Protein AF-A0A8H6TZ00-F1 (afdb_monomer)

Radius of gyration: 37.14 Å; Cα contacts (8 Å, |Δi|>4): 107; chains: 1; bounding box: 117×101×54 Å

Structure (mmCIF, N/CA/C/O backbone):
data_AF-A0A8H6TZ00-F1
#
_entry.id   AF-A0A8H6TZ00-F1
#
loop_
_atom_site.group_PDB
_atom_site.id
_atom_site.type_symbol
_atom_site.label_atom_id
_atom_site.label_alt_id
_atom_site.label_comp_id
_atom_site.label_asym_id
_atom_site.label_entity_id
_atom_site.label_seq_id
_atom_site.pdbx_PDB_ins_code
_atom_site.Cartn_x
_atom_site.Cartn_y
_atom_site.Cartn_z
_atom_site.occupancy
_atom_site.B_iso_or_equiv
_atom_site.auth_seq_id
_atom_site.auth_comp_id
_atom_site.auth_asym_id
_atom_site.auth_atom_id
_atom_site.pdbx_PDB_model_num
ATOM 1 N N . MET A 1 1 ? 77.523 -52.323 -29.665 1.00 40.44 1 MET A N 1
ATOM 2 C CA . MET A 1 1 ? 77.689 -53.789 -29.616 1.00 40.44 1 MET A CA 1
ATOM 3 C C . MET A 1 1 ? 76.427 -54.371 -29.006 1.00 40.44 1 MET A C 1
ATOM 5 O O . MET A 1 1 ? 76.022 -53.905 -27.951 1.00 40.44 1 MET A O 1
ATOM 9 N N . GLU A 1 2 ? 75.788 -55.271 -29.755 1.00 55.22 2 GLU A N 1
ATOM 10 C CA . GLU A 1 2 ? 74.592 -56.076 -29.429 1.00 55.22 2 GLU A CA 1
ATOM 11 C C . GLU A 1 2 ? 74.759 -56.923 -28.139 1.00 55.22 2 GLU A C 1
ATOM 13 O O . GLU A 1 2 ? 75.909 -57.162 -27.761 1.00 55.22 2 GLU A O 1
ATOM 18 N N . PRO A 1 3 ? 73.675 -57.336 -27.428 1.00 59.44 3 PRO A N 1
ATOM 19 C CA . PRO A 1 3 ? 72.693 -58.351 -27.879 1.00 59.44 3 PRO A CA 1
ATOM 20 C C . PRO A 1 3 ? 71.215 -57.919 -27.710 1.00 59.44 3 PRO A C 1
ATOM 22 O O . PRO A 1 3 ? 70.894 -57.141 -26.822 1.00 59.44 3 PRO A O 1
ATOM 25 N N . ASN A 1 4 ? 70.251 -58.246 -28.578 1.00 53.41 4 ASN A N 1
ATOM 26 C CA . ASN A 1 4 ? 69.870 -59.479 -29.290 1.00 53.41 4 ASN A CA 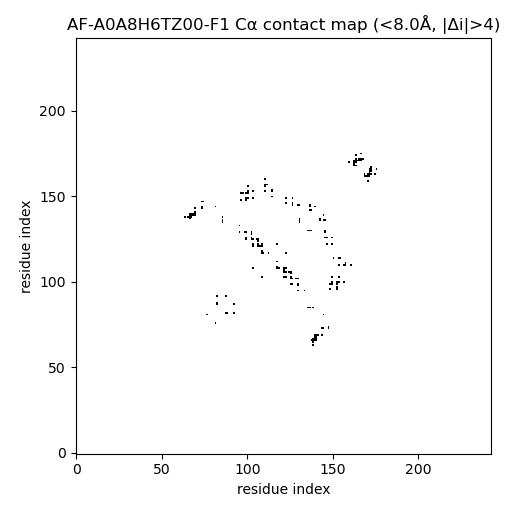1
ATOM 27 C C . ASN A 1 4 ? 68.903 -60.385 -28.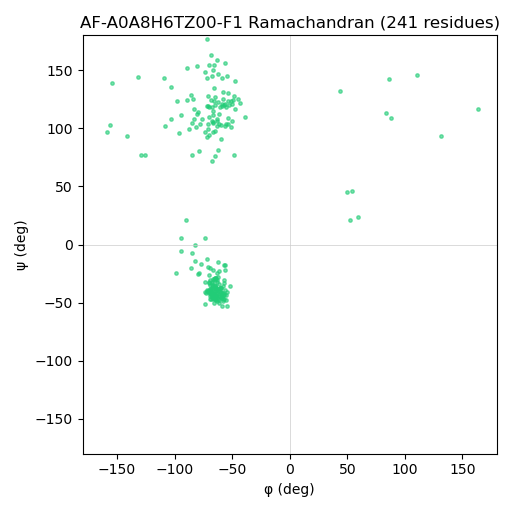485 1.00 53.41 4 ASN A C 1
ATOM 29 O O . ASN A 1 4 ? 69.292 -61.018 -27.512 1.00 53.41 4 ASN A O 1
ATOM 33 N N . ARG A 1 5 ? 67.651 -60.398 -28.982 1.00 51.88 5 ARG A N 1
ATOM 34 C CA . ARG A 1 5 ? 66.599 -61.442 -29.031 1.00 51.88 5 ARG A CA 1
ATOM 35 C C . ARG A 1 5 ? 66.294 -62.318 -27.808 1.00 51.88 5 ARG A C 1
ATOM 37 O O . ARG A 1 5 ? 67.120 -63.105 -27.368 1.00 51.88 5 ARG A O 1
ATOM 44 N N . GLY A 1 6 ? 64.991 -62.423 -27.519 1.00 46.25 6 GLY A N 1
ATOM 45 C CA . GLY A 1 6 ? 64.398 -63.720 -27.177 1.00 46.25 6 GLY A CA 1
ATOM 46 C C . GLY A 1 6 ? 63.025 -63.677 -26.504 1.00 46.25 6 GLY A C 1
ATOM 47 O O . GLY A 1 6 ? 62.927 -63.255 -25.362 1.00 46.25 6 GLY A O 1
ATOM 48 N N . GLY A 1 7 ? 62.016 -64.242 -27.178 1.00 49.22 7 GLY A N 1
ATOM 49 C CA . GLY A 1 7 ? 60.833 -64.849 -26.546 1.00 49.22 7 GLY A CA 1
ATOM 50 C C . GLY A 1 7 ? 59.682 -63.884 -26.233 1.00 49.22 7 GLY A C 1
ATOM 51 O O . GLY A 1 7 ? 59.900 -62.752 -25.844 1.00 49.22 7 GLY A O 1
ATOM 52 N N . ALA A 1 8 ? 58.411 -64.239 -26.372 1.00 53.34 8 ALA A N 1
ATOM 53 C CA . ALA A 1 8 ? 57.795 -65.499 -26.739 1.00 53.34 8 ALA A CA 1
ATOM 54 C C . ALA A 1 8 ? 56.429 -65.177 -27.361 1.00 53.34 8 ALA A C 1
ATOM 56 O O . ALA A 1 8 ? 55.711 -64.295 -26.892 1.00 53.34 8 ALA A O 1
ATOM 57 N N . ALA A 1 9 ? 56.089 -65.894 -28.428 1.00 54.84 9 ALA A N 1
ATOM 58 C CA . ALA A 1 9 ? 54.750 -65.905 -28.983 1.00 54.84 9 ALA A CA 1
ATOM 59 C C . ALA A 1 9 ? 53.814 -66.591 -27.976 1.00 54.84 9 ALA A C 1
ATOM 61 O O . ALA A 1 9 ? 53.872 -67.808 -27.811 1.00 54.84 9 ALA A O 1
ATOM 62 N N . SER A 1 10 ? 52.975 -65.808 -27.301 1.00 57.97 10 SER A N 1
ATOM 63 C CA . SER A 1 10 ? 51.813 -66.319 -26.576 1.00 57.97 10 SER A CA 1
ATOM 64 C C . SER A 1 10 ? 50.615 -66.211 -27.507 1.00 57.97 10 SER A C 1
ATOM 66 O O . SER A 1 10 ? 50.209 -65.112 -27.880 1.00 57.97 10 SER A O 1
ATOM 68 N N . GLY A 1 11 ? 50.103 -67.365 -27.933 1.00 50.25 11 GLY A N 1
ATOM 69 C CA . GLY A 1 11 ? 48.888 -67.465 -28.726 1.00 50.25 11 GLY A CA 1
ATOM 70 C C . GLY A 1 11 ? 47.697 -66.944 -27.931 1.00 50.25 11 GLY A C 1
ATOM 71 O O . GLY A 1 11 ? 47.219 -67.602 -27.009 1.00 50.25 11 GLY A O 1
ATOM 72 N N . GLU A 1 12 ? 47.221 -65.761 -28.300 1.00 52.69 12 GLU A N 1
ATOM 73 C CA . GLU A 1 12 ? 45.933 -65.241 -27.864 1.00 52.69 12 GLU A CA 1
ATOM 74 C C . GLU A 1 12 ? 44.833 -66.046 -28.558 1.00 52.69 12 GLU A C 1
ATOM 76 O O . GLU A 1 12 ? 44.559 -65.904 -29.752 1.00 52.69 12 GLU A O 1
ATOM 81 N N . VAL A 1 13 ? 44.214 -66.946 -27.798 1.00 56.28 13 VAL A N 1
ATOM 82 C CA . VAL A 1 13 ? 42.985 -67.621 -28.198 1.00 56.28 13 VAL A CA 1
ATOM 83 C C . VAL A 1 13 ? 41.888 -66.560 -28.154 1.00 56.28 13 VAL A C 1
ATOM 85 O O . VAL A 1 13 ? 41.343 -66.257 -27.091 1.00 56.28 13 VAL A O 1
ATOM 88 N N . ALA A 1 14 ? 41.617 -65.939 -29.303 1.00 53.84 14 ALA A N 1
ATOM 89 C CA . ALA A 1 14 ? 40.535 -64.982 -29.485 1.00 53.84 14 ALA A CA 1
ATOM 90 C C . ALA A 1 14 ? 39.197 -65.665 -29.168 1.00 53.84 14 ALA A C 1
ATOM 92 O O . ALA A 1 14 ? 38.551 -66.284 -30.014 1.00 53.84 14 ALA A O 1
ATOM 93 N N . THR A 1 15 ? 38.797 -65.571 -27.904 1.00 57.34 15 THR A N 1
ATOM 94 C CA . THR A 1 15 ? 37.480 -65.978 -27.439 1.00 57.34 15 THR A CA 1
ATOM 95 C C . THR A 1 15 ? 36.525 -64.905 -27.939 1.00 57.34 15 THR A C 1
ATOM 97 O O . THR A 1 15 ? 36.424 -63.830 -27.352 1.00 57.34 15 THR A O 1
ATOM 100 N N . LEU A 1 16 ? 35.877 -65.164 -29.078 1.00 54.38 16 LEU A N 1
ATOM 101 C CA . LEU A 1 16 ? 34.761 -64.376 -29.599 1.00 54.38 16 LEU A CA 1
ATOM 102 C C . LEU A 1 16 ? 33.603 -64.454 -28.595 1.00 54.38 16 LEU A C 1
ATOM 104 O O . LEU A 1 16 ? 32.670 -65.244 -28.728 1.00 54.38 16 LEU A O 1
ATOM 108 N N . GLY A 1 17 ? 33.694 -63.633 -27.550 1.00 52.09 17 GLY A N 1
ATOM 109 C CA . GLY A 1 17 ? 32.608 -63.346 -26.636 1.00 52.09 17 GLY A CA 1
ATOM 110 C C . GLY A 1 17 ? 31.536 -62.595 -27.405 1.00 52.09 17 GLY A C 1
ATOM 111 O O . GLY A 1 17 ? 31.620 -61.382 -27.587 1.00 52.09 17 GLY A O 1
ATOM 112 N N . PHE A 1 18 ? 30.528 -63.329 -27.866 1.00 52.50 18 PHE A N 1
ATOM 113 C CA . PHE A 1 18 ? 29.256 -62.790 -28.329 1.00 52.50 18 PHE A CA 1
ATOM 114 C C . PHE A 1 18 ? 28.564 -62.144 -27.115 1.00 52.50 18 PHE A C 1
ATOM 116 O O . PHE A 1 18 ? 27.686 -62.726 -26.480 1.00 52.50 18 PHE A O 1
ATOM 123 N N . ALA A 1 19 ? 29.034 -60.957 -26.721 1.00 57.56 19 ALA A N 1
ATOM 124 C CA . ALA A 1 19 ? 28.434 -60.153 -25.673 1.00 57.56 19 ALA A CA 1
ATOM 125 C C . ALA A 1 19 ? 27.045 -59.741 -26.165 1.00 57.56 19 ALA A C 1
ATOM 127 O O . ALA A 1 19 ? 26.883 -58.832 -26.977 1.00 57.56 19 ALA A O 1
ATOM 128 N N . SER A 1 20 ? 26.042 -60.498 -25.726 1.00 56.09 20 SER A N 1
ATOM 129 C CA . SER A 1 20 ? 24.636 -60.264 -26.021 1.00 56.09 20 SER A CA 1
ATOM 130 C C . SER A 1 20 ? 24.274 -58.843 -25.585 1.00 56.09 20 SER A C 1
ATOM 132 O O . SER A 1 20 ? 24.116 -58.568 -24.395 1.00 56.09 20 SER A O 1
ATOM 134 N N . SER A 1 21 ? 24.153 -57.928 -26.553 1.00 58.53 21 SER A N 1
ATOM 135 C CA . SER A 1 21 ? 23.887 -56.495 -26.333 1.00 58.53 21 SE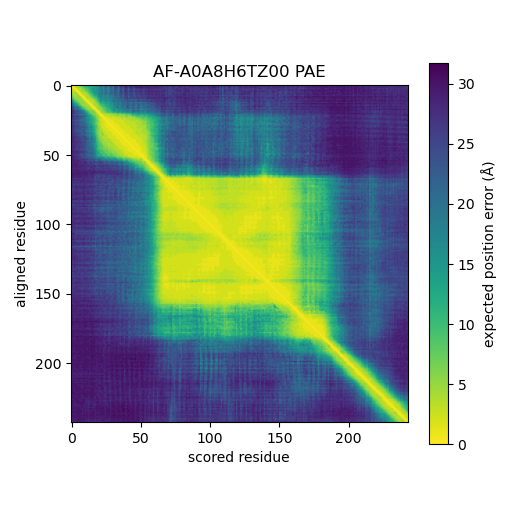R A CA 1
ATOM 136 C C . SER A 1 21 ? 22.604 -56.229 -25.538 1.00 58.53 21 SER A C 1
ATOM 138 O O . SER A 1 21 ? 22.439 -55.168 -24.939 1.00 58.53 21 SER A O 1
ATOM 140 N N . LYS A 1 22 ? 21.711 -57.223 -25.459 1.00 61.09 22 LYS A N 1
ATOM 141 C CA . LYS A 1 22 ? 20.501 -57.179 -24.634 1.00 61.09 22 LYS A CA 1
ATOM 142 C C . LYS A 1 22 ? 20.802 -57.166 -23.131 1.00 61.09 22 LYS A C 1
ATOM 144 O O . LYS A 1 22 ? 20.037 -56.564 -22.388 1.00 61.09 22 LYS A O 1
ATOM 149 N N . GLY A 1 23 ? 21.905 -57.769 -22.679 1.00 61.81 23 GLY A N 1
ATOM 150 C CA . GLY A 1 23 ? 22.281 -57.793 -21.260 1.00 61.81 23 GLY A CA 1
ATOM 151 C C . GLY A 1 23 ? 22.729 -56.426 -20.735 1.00 61.81 23 GLY A C 1
ATOM 152 O O . GLY A 1 23 ? 22.307 -56.009 -19.661 1.00 61.81 23 GLY A O 1
ATOM 153 N N . GLN A 1 24 ? 23.509 -55.682 -21.526 1.00 69.44 24 GLN A N 1
ATOM 154 C CA . GLN A 1 24 ? 23.993 -54.348 -21.139 1.00 69.44 24 GLN A CA 1
ATOM 155 C C . GLN A 1 24 ? 22.867 -53.310 -21.040 1.00 69.44 24 GLN A C 1
ATOM 157 O O . GLN A 1 24 ? 22.914 -52.434 -20.179 1.00 69.44 24 GLN A O 1
ATOM 162 N N . ALA A 1 25 ? 21.827 -53.429 -21.872 1.00 70.94 25 ALA A N 1
ATOM 163 C CA . ALA A 1 25 ? 20.668 -52.540 -21.812 1.00 70.94 25 ALA A CA 1
ATOM 164 C C . ALA A 1 25 ? 19.852 -52.714 -20.517 1.00 70.94 25 ALA A C 1
ATOM 166 O O . ALA A 1 25 ? 19.350 -51.733 -19.976 1.00 70.94 25 ALA A O 1
ATOM 167 N N . VAL A 1 26 ? 19.742 -53.946 -20.003 1.00 74.94 26 VAL A N 1
ATOM 168 C CA . VAL A 1 26 ? 19.025 -54.229 -18.747 1.00 74.94 26 VAL A CA 1
ATOM 169 C C . VAL A 1 26 ? 19.808 -53.716 -17.539 1.00 74.94 26 VAL A C 1
ATOM 171 O O . VAL A 1 26 ? 19.213 -53.139 -16.634 1.00 74.94 26 VAL A O 1
ATOM 174 N N . VAL A 1 27 ? 21.138 -53.852 -17.548 1.00 76.44 27 VAL A N 1
ATOM 175 C CA . VAL A 1 27 ? 21.997 -53.316 -16.478 1.00 76.44 27 VAL A CA 1
ATOM 176 C C . VAL A 1 27 ? 21.893 -51.789 -16.413 1.00 76.44 27 VAL A C 1
ATOM 178 O O . VAL A 1 27 ? 21.570 -51.260 -15.355 1.00 76.44 27 VAL A O 1
ATOM 181 N N . GLN A 1 28 ? 22.010 -51.088 -17.548 1.00 77.19 28 GLN A N 1
ATOM 182 C CA . GLN A 1 28 ? 21.843 -49.626 -17.578 1.00 77.19 28 GLN A CA 1
ATOM 183 C C . GLN A 1 28 ? 20.434 -49.163 -17.185 1.00 77.19 28 GLN A C 1
ATOM 185 O O . GLN A 1 28 ? 20.272 -48.075 -16.634 1.00 77.19 28 GLN A O 1
ATOM 190 N N . ALA A 1 29 ? 19.396 -49.944 -17.496 1.00 75.12 29 ALA A N 1
ATOM 191 C CA . ALA A 1 29 ? 18.032 -49.612 -17.093 1.00 75.12 29 ALA A CA 1
ATOM 192 C C . ALA A 1 29 ? 17.840 -49.735 -15.572 1.00 75.12 29 ALA A C 1
ATOM 194 O O . ALA A 1 29 ? 17.176 -48.885 -14.984 1.00 75.12 29 ALA A O 1
ATOM 195 N N . ASN A 1 30 ? 18.451 -50.744 -14.944 1.00 80.94 30 ASN A N 1
ATOM 196 C CA . ASN A 1 30 ? 18.410 -50.922 -13.493 1.00 80.94 30 ASN A CA 1
ATOM 197 C C . ASN A 1 30 ? 19.218 -49.849 -12.753 1.00 80.94 30 ASN A C 1
ATOM 199 O O . ASN A 1 30 ? 18.715 -49.307 -11.776 1.00 80.94 30 ASN A O 1
ATOM 203 N N . GLU A 1 31 ? 20.405 -49.480 -13.247 1.00 83.31 31 GLU A N 1
ATOM 204 C CA . GLU A 1 31 ? 21.208 -48.388 -12.669 1.00 83.31 31 GLU A CA 1
ATOM 205 C C . GLU A 1 31 ? 20.433 -47.062 -12.694 1.00 83.31 31 GLU A C 1
ATOM 207 O O . GLU A 1 31 ? 20.295 -46.396 -11.673 1.00 83.31 31 GLU A O 1
ATOM 212 N N . ARG A 1 32 ? 19.790 -46.732 -13.824 1.00 82.00 32 ARG A N 1
ATOM 213 C CA . ARG A 1 32 ? 18.950 -45.524 -13.929 1.00 82.00 32 ARG A CA 1
ATOM 214 C C . ARG A 1 32 ? 17.720 -45.553 -13.024 1.00 82.00 32 ARG A C 1
ATOM 216 O O . ARG A 1 32 ? 17.240 -44.493 -12.626 1.00 82.00 32 ARG A O 1
ATOM 223 N N . ALA A 1 33 ? 17.166 -46.735 -12.753 1.00 80.88 33 ALA A N 1
ATOM 224 C CA . ALA A 1 33 ? 16.049 -46.878 -11.826 1.00 80.88 33 ALA A CA 1
ATOM 225 C C . ALA A 1 33 ? 16.507 -46.655 -10.377 1.00 80.88 33 ALA A C 1
ATOM 227 O O . ALA A 1 33 ? 15.816 -45.959 -9.637 1.00 80.88 33 ALA A O 1
ATOM 228 N N . GLN A 1 34 ? 17.685 -47.166 -10.007 1.00 82.44 34 GLN A N 1
ATOM 229 C CA . GLN A 1 34 ? 18.281 -46.947 -8.687 1.00 82.44 34 GLN A CA 1
ATOM 230 C C . GLN A 1 34 ? 18.640 -45.474 -8.462 1.00 82.44 34 GLN A C 1
ATOM 232 O O . GLN A 1 34 ? 18.194 -44.897 -7.474 1.00 82.44 34 GLN A O 1
ATOM 237 N N . ASP A 1 35 ? 19.294 -44.820 -9.428 1.00 83.31 35 ASP A N 1
ATOM 238 C CA . ASP A 1 35 ? 19.618 -43.386 -9.346 1.00 83.31 35 ASP A CA 1
ATOM 239 C C . ASP A 1 35 ? 18.360 -42.512 -9.160 1.00 83.31 35 ASP A C 1
ATOM 241 O O . ASP A 1 35 ? 18.370 -41.494 -8.462 1.00 83.31 35 ASP A O 1
ATOM 245 N N . ALA A 1 36 ? 17.240 -42.904 -9.780 1.00 81.31 36 ALA A N 1
ATOM 246 C CA . ALA A 1 36 ? 15.969 -42.197 -9.649 1.00 81.31 36 ALA A CA 1
ATOM 247 C C . ALA A 1 36 ? 15.294 -42.413 -8.282 1.00 81.31 36 ALA A C 1
ATOM 249 O O . ALA A 1 36 ? 14.598 -41.514 -7.798 1.00 81.31 36 ALA A O 1
ATOM 250 N N . GLU A 1 37 ? 15.468 -43.585 -7.667 1.00 87.00 37 GLU A N 1
ATOM 251 C CA . GLU A 1 37 ? 14.974 -43.870 -6.316 1.00 87.00 37 GLU A CA 1
ATOM 252 C C . GLU A 1 37 ? 15.806 -43.157 -5.247 1.00 87.00 37 GLU A C 1
ATOM 254 O O . GLU A 1 37 ? 15.232 -42.558 -4.334 1.00 87.00 37 GLU A O 1
ATOM 259 N N . ASP A 1 38 ? 17.129 -43.131 -5.398 1.00 84.75 38 ASP A N 1
ATOM 260 C CA . ASP A 1 38 ? 18.026 -42.430 -4.477 1.00 84.75 38 ASP A CA 1
ATOM 261 C C . ASP A 1 38 ? 17.798 -40.913 -4.531 1.00 84.75 38 ASP A C 1
ATOM 263 O O . ASP A 1 38 ? 17.602 -40.277 -3.492 1.00 84.75 38 ASP A O 1
ATOM 267 N N . GLY A 1 39 ? 17.633 -40.340 -5.730 1.00 86.75 39 GLY A N 1
ATOM 268 C CA . GLY A 1 39 ? 17.268 -38.928 -5.878 1.00 86.75 39 GLY A CA 1
ATOM 269 C C . GLY A 1 39 ? 15.904 -38.569 -5.266 1.00 86.75 39 GLY A C 1
ATOM 270 O O . GLY A 1 39 ? 15.699 -37.437 -4.823 1.00 86.75 39 GLY A O 1
ATOM 271 N N . ARG A 1 40 ? 14.956 -39.518 -5.197 1.00 86.50 40 ARG A N 1
ATOM 272 C CA . ARG A 1 40 ? 13.680 -39.311 -4.487 1.00 86.50 40 ARG A CA 1
ATOM 273 C C . ARG A 1 40 ? 13.861 -39.305 -2.974 1.00 86.50 40 ARG A C 1
ATOM 275 O O . ARG A 1 40 ? 13.268 -38.451 -2.320 1.00 86.50 40 ARG A O 1
ATOM 282 N N . ARG A 1 41 ? 14.680 -40.209 -2.429 1.00 85.75 41 ARG A N 1
ATOM 283 C CA . ARG A 1 41 ? 14.965 -40.265 -0.986 1.00 85.75 41 ARG A CA 1
ATOM 284 C C . ARG A 1 41 ? 15.676 -39.007 -0.502 1.00 85.75 41 ARG A C 1
ATOM 286 O O . ARG A 1 41 ? 15.241 -38.422 0.484 1.00 85.75 41 ARG A O 1
ATOM 293 N N . GLU A 1 42 ? 16.678 -38.535 -1.241 1.00 86.88 42 GLU A N 1
ATOM 294 C CA . GLU A 1 42 ? 17.373 -37.280 -0.919 1.00 86.88 42 GLU A CA 1
ATOM 295 C C . GLU A 1 42 ? 16.422 -36.072 -0.954 1.00 86.88 42 GLU A C 1
ATOM 297 O O . GLU A 1 42 ? 16.480 -35.192 -0.093 1.00 86.88 42 GLU A O 1
ATOM 302 N N . ALA A 1 43 ? 15.494 -36.029 -1.918 1.00 83.62 43 ALA A N 1
ATOM 303 C CA . ALA A 1 43 ? 14.498 -34.963 -1.998 1.00 83.62 43 ALA A CA 1
ATOM 304 C C . ALA A 1 43 ? 13.494 -35.000 -0.830 1.00 83.62 43 ALA A C 1
ATOM 306 O O . ALA A 1 43 ? 13.101 -33.944 -0.326 1.00 83.62 43 ALA A O 1
ATOM 307 N N . GLU A 1 44 ? 13.075 -36.190 -0.397 1.00 88.38 44 GLU A N 1
ATOM 308 C CA . GLU A 1 44 ? 12.195 -36.367 0.763 1.00 88.38 44 GLU A CA 1
ATOM 309 C C . GLU A 1 44 ? 12.892 -35.984 2.072 1.00 88.38 44 GLU A C 1
ATOM 311 O O . GLU A 1 44 ? 12.300 -35.273 2.886 1.00 88.38 44 GLU A O 1
ATOM 316 N N . GLU A 1 45 ? 14.157 -36.369 2.251 1.00 89.62 45 GLU A N 1
ATOM 317 C CA . GLU A 1 45 ? 14.956 -36.001 3.422 1.00 89.62 45 GLU A CA 1
ATOM 318 C C . GLU A 1 45 ? 15.185 -34.486 3.490 1.00 89.62 45 GLU A C 1
ATOM 320 O O . GLU A 1 45 ? 14.938 -33.867 4.526 1.00 89.62 45 GLU A O 1
ATOM 325 N N . TRP A 1 46 ? 15.515 -33.850 2.361 1.00 89.25 46 TRP A N 1
ATOM 326 C CA . TRP A 1 46 ? 15.653 -32.394 2.287 1.00 89.25 46 TRP A CA 1
ATOM 327 C C . TRP A 1 46 ? 14.341 -31.660 2.606 1.00 89.25 46 TRP A C 1
ATOM 329 O O . TRP A 1 46 ? 14.336 -30.614 3.263 1.00 89.25 46 TRP A O 1
ATOM 339 N N . LEU A 1 47 ? 13.195 -32.196 2.167 1.00 86.56 47 LEU A N 1
ATOM 340 C CA . LEU A 1 47 ? 11.879 -31.647 2.509 1.00 86.56 47 LEU A CA 1
ATOM 341 C C . LEU A 1 47 ? 11.538 -31.844 3.992 1.00 86.56 47 LEU A C 1
ATOM 343 O O . LEU A 1 47 ? 10.971 -30.930 4.596 1.00 86.56 47 LEU A O 1
ATOM 347 N N . ALA A 1 48 ? 11.893 -32.987 4.582 1.00 85.56 48 ALA A N 1
ATOM 348 C CA . ALA A 1 48 ? 11.685 -33.275 5.998 1.00 85.56 48 ALA A CA 1
ATOM 349 C C . ALA A 1 48 ? 12.556 -32.381 6.893 1.00 85.56 48 ALA A C 1
ATOM 351 O O . ALA A 1 48 ? 12.042 -31.782 7.840 1.00 85.56 48 ALA A O 1
ATOM 352 N N . GLU A 1 49 ? 13.834 -32.200 6.552 1.00 85.56 49 GLU A N 1
ATOM 353 C CA . GLU A 1 49 ? 14.739 -31.288 7.255 1.00 85.56 49 GLU A CA 1
ATOM 354 C C . GLU A 1 49 ? 14.227 -29.847 7.170 1.00 85.56 49 GLU A C 1
ATOM 356 O O . GLU A 1 49 ? 14.158 -29.137 8.173 1.00 85.56 49 GLU A O 1
ATOM 361 N N . ARG A 1 50 ? 13.754 -29.418 5.994 1.00 81.12 50 ARG A N 1
ATOM 362 C CA . ARG A 1 50 ? 13.198 -28.074 5.814 1.00 81.12 50 ARG A CA 1
ATOM 363 C C . ARG A 1 50 ? 11.864 -27.872 6.539 1.00 81.12 50 ARG A C 1
ATOM 365 O O . ARG A 1 50 ? 11.572 -26.749 6.954 1.00 81.12 50 ARG A O 1
ATOM 372 N N . ALA A 1 51 ? 11.057 -28.921 6.691 1.00 78.25 51 ALA A N 1
ATOM 373 C CA . ALA A 1 51 ? 9.838 -28.892 7.494 1.00 78.25 51 ALA A CA 1
ATOM 374 C C . ALA A 1 51 ? 10.150 -28.836 9.000 1.00 78.25 51 ALA A C 1
ATOM 376 O O . ALA A 1 51 ? 9.511 -28.068 9.714 1.00 78.25 51 ALA A O 1
ATOM 377 N N . ALA A 1 52 ? 11.162 -29.574 9.470 1.00 79.12 52 ALA A N 1
ATOM 378 C CA . ALA A 1 52 ? 11.625 -29.541 10.859 1.00 79.12 52 ALA A CA 1
ATOM 379 C C . ALA A 1 52 ? 12.338 -28.223 11.216 1.00 79.12 52 ALA A C 1
ATOM 381 O O . ALA A 1 52 ? 12.216 -27.727 12.334 1.00 79.12 52 ALA A O 1
ATOM 382 N N . ALA A 1 53 ? 13.040 -27.625 10.252 1.00 74.19 53 ALA A N 1
ATOM 383 C CA . ALA A 1 53 ? 13.710 -26.338 10.390 1.00 74.19 53 ALA A CA 1
ATOM 384 C C . ALA A 1 53 ? 12.772 -25.137 10.195 1.00 74.19 53 ALA A C 1
ATOM 386 O O . ALA A 1 53 ? 13.232 -23.999 10.310 1.00 74.19 53 ALA A O 1
ATOM 387 N N . GLN A 1 54 ? 11.474 -25.335 9.909 1.00 67.38 54 GLN A N 1
ATOM 388 C CA . GLN A 1 54 ? 10.517 -24.242 10.056 1.00 67.38 54 GLN A CA 1
ATOM 389 C C . GLN A 1 54 ? 10.354 -23.966 11.552 1.00 67.38 54 GLN A C 1
ATOM 391 O O . GLN A 1 54 ? 9.754 -24.787 12.248 1.00 67.38 54 GLN A O 1
ATOM 396 N N . PRO 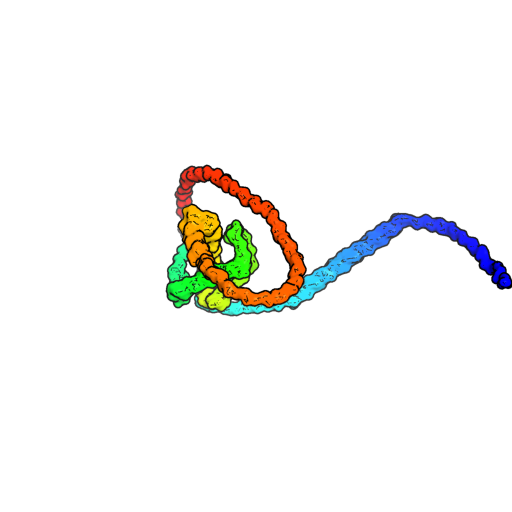A 1 55 ? 10.849 -22.827 12.077 1.00 65.19 55 PRO A N 1
ATOM 397 C CA . PRO A 1 55 ? 10.532 -22.448 13.440 1.00 65.19 55 PRO A CA 1
ATOM 398 C C . PRO A 1 55 ? 9.013 -22.394 13.537 1.00 65.19 55 PRO A C 1
ATOM 400 O O . PRO A 1 55 ? 8.383 -21.667 12.763 1.00 65.19 55 PRO A O 1
ATOM 403 N N . SER A 1 56 ? 8.441 -23.198 14.442 1.00 60.28 56 SER A N 1
ATOM 404 C CA . SER A 1 56 ? 7.019 -23.183 14.777 1.00 60.28 56 SER A CA 1
ATOM 405 C C . SER A 1 56 ? 6.565 -21.738 14.791 1.00 60.28 56 SER A C 1
ATOM 407 O O . SER A 1 56 ? 7.042 -20.957 15.620 1.00 60.28 56 SER A O 1
ATOM 409 N N . ALA A 1 57 ? 5.749 -21.370 13.797 1.00 60.22 57 ALA A N 1
ATOM 410 C CA . ALA A 1 57 ? 5.375 -19.986 13.577 1.00 60.22 57 ALA A CA 1
ATOM 411 C C . ALA A 1 57 ? 4.924 -19.416 14.928 1.00 60.22 57 ALA A C 1
ATOM 413 O O . ALA A 1 57 ? 4.079 -20.050 15.573 1.00 60.22 57 ALA A O 1
ATOM 414 N N . PRO A 1 58 ? 5.522 -18.308 15.407 1.00 60.97 58 PRO A N 1
ATOM 415 C CA . PRO A 1 58 ? 5.212 -17.774 16.721 1.00 60.97 58 PRO A CA 1
ATOM 416 C C . PRO A 1 58 ? 3.698 -17.666 16.833 1.00 60.97 58 PRO A C 1
ATOM 418 O O . PRO A 1 58 ? 3.054 -17.039 15.985 1.00 60.97 58 PRO A O 1
ATOM 421 N N . ARG A 1 59 ? 3.145 -18.367 17.834 1.00 57.62 59 ARG A N 1
ATOM 422 C CA . ARG A 1 59 ? 1.713 -18.392 18.134 1.00 57.62 59 ARG A CA 1
ATOM 423 C C . ARG A 1 59 ? 1.218 -16.950 18.017 1.00 57.62 59 ARG A C 1
ATOM 425 O O . ARG A 1 59 ? 1.813 -16.094 18.676 1.00 57.62 59 ARG A O 1
ATOM 432 N N . PRO A 1 60 ? 0.227 -16.659 17.150 1.00 58.75 60 PRO A N 1
ATOM 433 C CA . PRO A 1 60 ? -0.196 -15.289 16.915 1.00 58.75 60 PRO A CA 1
ATOM 434 C C . PRO A 1 60 ? -0.506 -14.679 18.274 1.00 58.75 60 PRO A C 1
ATOM 436 O O . PRO A 1 60 ? -1.304 -15.236 19.032 1.00 58.75 60 PRO A O 1
ATOM 439 N N . ALA A 1 61 ? 0.219 -13.608 18.607 1.00 58.53 61 ALA A N 1
ATOM 440 C CA . ALA A 1 61 ? 0.018 -12.883 19.849 1.00 58.53 61 ALA A CA 1
ATOM 441 C C . ALA A 1 61 ? -1.487 -12.622 20.014 1.00 58.53 61 ALA A C 1
ATOM 443 O O . ALA A 1 61 ? -2.148 -12.370 18.996 1.00 58.53 61 ALA A O 1
ATOM 444 N N . PRO A 1 62 ? -2.032 -12.728 21.242 1.00 59.19 62 PRO A N 1
ATOM 445 C CA . PRO A 1 62 ? -3.445 -12.481 21.491 1.00 59.19 62 PRO A CA 1
ATOM 446 C C . PRO A 1 62 ? -3.820 -11.170 20.806 1.00 59.19 62 PRO A C 1
ATOM 448 O O . PRO A 1 62 ? -3.220 -10.124 21.059 1.00 59.19 62 PRO A O 1
ATOM 451 N N . VAL A 1 63 ? -4.724 -11.274 19.831 1.00 55.81 63 VAL A N 1
ATOM 452 C CA . VAL A 1 63 ? -5.243 -10.122 19.102 1.00 55.81 63 VAL A CA 1
ATOM 453 C C . VAL A 1 63 ? -5.829 -9.226 20.180 1.00 55.81 63 VAL A C 1
ATOM 455 O O . VAL A 1 63 ? -6.669 -9.707 20.936 1.00 55.81 63 VAL A O 1
ATOM 458 N N . ALA A 1 64 ? -5.326 -7.995 20.311 1.00 58.69 64 ALA A N 1
ATOM 459 C CA . ALA A 1 64 ? -5.826 -7.055 21.309 1.00 58.69 64 ALA A CA 1
ATOM 460 C C . ALA A 1 64 ? -7.361 -7.094 21.281 1.00 58.69 64 ALA A C 1
ATOM 462 O O . ALA A 1 64 ? -7.940 -6.972 20.196 1.00 58.69 64 ALA A O 1
ATOM 463 N N . GLU A 1 65 ? -7.992 -7.336 22.434 1.00 65.00 65 GLU A N 1
ATOM 464 C CA . GLU A 1 65 ? -9.446 -7.548 22.538 1.00 65.00 65 GLU A CA 1
ATOM 465 C C . GLU A 1 65 ? -10.249 -6.371 21.946 1.00 65.00 65 GLU A C 1
ATOM 467 O O . GLU A 1 65 ? -11.385 -6.544 21.515 1.00 65.00 65 GLU A O 1
ATOM 472 N N . ASP A 1 66 ? -9.601 -5.217 21.770 1.00 77.94 66 ASP A N 1
ATOM 473 C CA . ASP A 1 66 ? -10.145 -3.993 21.180 1.00 77.94 66 ASP A CA 1
ATOM 474 C C . ASP A 1 66 ? -9.966 -3.867 19.651 1.00 77.94 66 ASP A C 1
ATOM 476 O O . ASP A 1 66 ? -9.981 -2.762 19.095 1.00 77.94 66 ASP A O 1
ATOM 480 N N . SER A 1 67 ? -9.755 -4.969 18.920 1.00 89.44 67 SER A N 1
ATOM 481 C CA . SER A 1 67 ? -9.545 -4.877 17.472 1.00 89.44 67 SER A CA 1
ATOM 482 C C . SER A 1 67 ? -10.820 -4.494 16.711 1.00 89.44 67 SER A C 1
ATOM 484 O O . SER A 1 67 ? -11.854 -5.156 16.787 1.00 89.44 67 SER A O 1
ATOM 486 N N . ILE A 1 68 ? -10.730 -3.460 15.873 1.00 92.38 68 ILE A N 1
ATOM 487 C CA . ILE A 1 68 ? -11.838 -2.998 15.035 1.00 92.38 68 ILE A CA 1
ATOM 488 C C . ILE A 1 68 ? -12.091 -4.026 13.913 1.00 92.38 68 ILE A C 1
ATOM 490 O O . ILE A 1 68 ? -11.203 -4.257 13.070 1.00 92.38 68 ILE A O 1
ATOM 494 N N . PRO A 1 69 ? -13.292 -4.635 13.838 1.00 94.62 69 PRO A N 1
ATOM 495 C CA . PRO A 1 69 ? -13.598 -5.671 12.861 1.00 94.62 69 PRO A CA 1
ATOM 496 C C . PRO A 1 69 ? -13.595 -5.126 11.429 1.00 94.62 69 PRO A C 1
ATOM 498 O O . PRO A 1 69 ? -13.828 -3.941 11.168 1.00 94.62 69 PRO A O 1
ATOM 501 N N . ARG A 1 70 ? -13.330 -6.006 10.460 1.00 95.62 70 ARG A N 1
ATOM 502 C CA . ARG A 1 70 ? -13.424 -5.670 9.040 1.00 95.62 70 ARG A CA 1
ATOM 503 C C . ARG A 1 70 ? -14.901 -5.534 8.652 1.00 95.62 70 ARG A C 1
ATOM 505 O O . ARG A 1 70 ? -15.616 -6.527 8.705 1.00 95.62 70 ARG A O 1
ATOM 512 N N . PRO A 1 71 ? -15.357 -4.364 8.176 1.00 95.62 71 PRO A N 1
ATOM 513 C CA . PRO A 1 71 ? -16.729 -4.216 7.701 1.00 95.62 71 PRO A CA 1
ATOM 514 C C . PRO A 1 71 ? -16.932 -4.979 6.386 1.00 95.62 71 PRO A C 1
ATOM 516 O O . PRO A 1 71 ? -15.994 -5.095 5.590 1.00 95.62 71 PRO A O 1
ATOM 519 N N . ASP A 1 72 ? -18.169 -5.382 6.085 1.00 96.31 72 ASP A N 1
ATOM 520 C CA . ASP A 1 72 ? -18.527 -6.108 4.850 1.00 96.31 72 ASP A CA 1
ATOM 521 C C . ASP A 1 72 ? -18.040 -5.405 3.579 1.00 96.31 72 ASP A C 1
ATOM 523 O O . ASP A 1 72 ? -17.647 -6.019 2.584 1.00 96.31 72 ASP A O 1
ATOM 527 N N . ARG A 1 73 ? -18.061 -4.067 3.602 1.00 95.69 73 ARG A N 1
ATOM 528 C CA . ARG A 1 73 ? -17.686 -3.217 2.468 1.00 95.69 73 ARG A CA 1
ATOM 529 C C . ARG A 1 73 ? -16.611 -2.209 2.876 1.00 95.69 73 ARG A C 1
ATOM 531 O O . ARG A 1 73 ? -16.904 -1.014 2.970 1.00 95.69 73 ARG A O 1
ATOM 538 N N . PRO A 1 74 ? -15.337 -2.632 3.008 1.00 94.88 74 PRO A N 1
ATOM 539 C CA . PRO A 1 74 ? -14.248 -1.756 3.444 1.00 94.88 74 PRO A CA 1
ATOM 540 C C . PRO A 1 74 ? -14.071 -0.529 2.558 1.00 94.88 74 PRO A C 1
ATOM 542 O O . PRO A 1 74 ? -13.678 0.531 3.026 1.00 94.88 74 PRO A O 1
ATOM 545 N N . SER A 1 75 ? -14.388 -0.637 1.266 1.00 92.38 75 SER A N 1
ATOM 546 C CA . SER A 1 75 ? -14.296 0.479 0.324 1.00 92.38 75 SER A CA 1
ATOM 547 C C . SER A 1 75 ? -15.291 1.610 0.597 1.00 92.38 75 SER A C 1
ATOM 549 O O . SER A 1 75 ? -15.024 2.721 0.142 1.00 92.38 75 SER A O 1
ATOM 551 N N . LYS A 1 76 ? -16.399 1.348 1.308 1.00 95.88 76 LYS A N 1
ATOM 552 C CA . LYS A 1 76 ? -17.445 2.339 1.610 1.00 95.88 76 LYS A CA 1
ATOM 553 C C . LYS A 1 76 ? -17.154 3.179 2.853 1.00 95.88 76 LYS A C 1
ATOM 555 O O . LYS A 1 76 ? -17.694 4.272 2.959 1.00 95.88 76 LYS A O 1
ATOM 560 N N . VAL A 1 77 ? -16.285 2.721 3.754 1.00 96.94 77 VAL A N 1
ATOM 561 C CA . VAL A 1 77 ? -15.946 3.480 4.96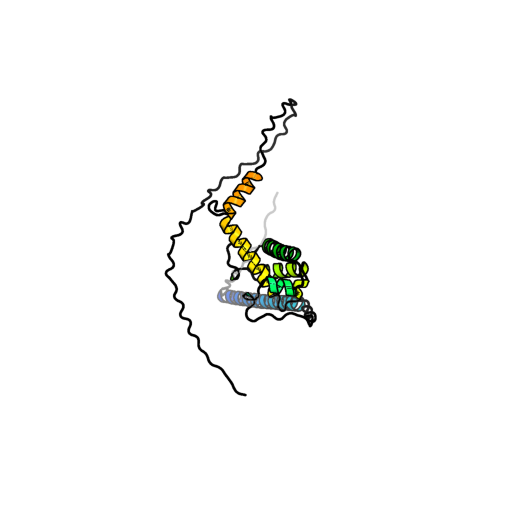9 1.00 96.94 77 VAL A CA 1
ATOM 562 C C . VAL A 1 77 ? -15.227 4.781 4.584 1.00 96.94 77 VAL A C 1
ATOM 564 O O . VAL A 1 77 ? -14.247 4.718 3.847 1.00 96.94 77 VAL A O 1
ATOM 567 N N . PRO A 1 78 ? -15.631 5.975 5.020 1.00 96.88 78 PRO A N 1
ATOM 568 C CA . PRO A 1 78 ? -14.898 7.196 4.685 1.00 96.88 78 PRO A CA 1
ATOM 569 C C . PRO A 1 78 ? -13.460 7.189 5.235 1.00 96.88 78 PRO A C 1
ATOM 571 O O . PRO A 1 78 ? -13.196 6.665 6.310 1.00 96.88 78 PRO A O 1
ATOM 574 N N . MET A 1 79 ? -12.503 7.805 4.531 1.00 95.06 79 MET A N 1
ATOM 575 C CA . MET A 1 79 ? -11.135 7.957 5.072 1.00 95.06 79 MET A CA 1
ATOM 576 C C . MET A 1 79 ? -11.110 8.824 6.339 1.00 95.06 79 MET A C 1
ATOM 578 O O . MET A 1 79 ? -10.266 8.620 7.201 1.00 95.06 79 MET A O 1
ATOM 582 N N . ALA A 1 80 ? -12.034 9.785 6.448 1.00 96.50 80 ALA A N 1
ATOM 583 C CA . ALA A 1 80 ? -12.185 10.616 7.640 1.00 96.50 80 ALA A CA 1
ATOM 584 C C . ALA A 1 80 ? -12.616 9.796 8.866 1.00 96.50 80 ALA A C 1
ATOM 586 O O . ALA A 1 80 ? -12.143 10.075 9.961 1.00 96.50 80 ALA A O 1
ATOM 587 N N . GLU A 1 81 ? -13.449 8.771 8.659 1.00 97.44 81 GLU A N 1
ATOM 588 C CA . GLU A 1 81 ? -13.885 7.840 9.703 1.00 97.44 81 GLU A CA 1
ATOM 589 C C . GLU A 1 81 ? -12.710 7.012 10.223 1.00 97.44 81 GLU A C 1
ATOM 591 O O . GLU A 1 81 ? -12.450 7.003 11.418 1.00 97.44 81 GLU A O 1
ATOM 596 N N . ILE A 1 82 ? -11.939 6.395 9.319 1.00 97.00 82 ILE A N 1
ATOM 597 C CA . ILE A 1 82 ? -10.741 5.619 9.687 1.00 97.00 82 ILE A CA 1
ATOM 598 C C . ILE A 1 82 ? -9.757 6.486 10.472 1.00 97.00 82 ILE A C 1
ATOM 600 O O . ILE A 1 82 ? -9.216 6.055 11.483 1.00 97.00 82 ILE A O 1
ATOM 604 N N . ARG A 1 83 ? -9.548 7.728 10.022 1.00 97.31 83 ARG A N 1
ATOM 605 C CA . ARG A 1 83 ? -8.684 8.686 10.712 1.00 97.31 83 ARG A CA 1
ATOM 606 C C . ARG A 1 83 ? -9.167 8.964 12.140 1.00 97.31 83 ARG A C 1
ATOM 608 O O . ARG A 1 83 ? -8.346 8.982 13.047 1.00 97.31 83 ARG A O 1
ATOM 615 N N . ARG A 1 84 ? -10.479 9.155 12.332 1.00 97.19 84 ARG A N 1
ATOM 616 C CA . ARG A 1 84 ? -11.086 9.354 13.657 1.00 97.19 84 ARG A CA 1
ATOM 617 C C . ARG A 1 84 ? -10.922 8.117 14.541 1.00 97.19 84 ARG A C 1
ATOM 619 O O . ARG A 1 84 ? -10.584 8.262 15.701 1.00 97.19 84 ARG A O 1
ATOM 626 N N . GLN A 1 85 ? -11.105 6.919 13.987 1.00 96.19 85 GLN A N 1
ATOM 627 C CA . GLN A 1 85 ? -10.938 5.652 14.713 1.00 96.19 85 GLN A CA 1
ATOM 628 C C . GLN A 1 85 ? -9.496 5.403 15.179 1.00 96.19 85 GLN A C 1
ATOM 630 O O . GLN A 1 85 ? -9.291 4.741 16.185 1.00 96.19 85 GLN A O 1
ATOM 635 N N . MET A 1 86 ? -8.499 5.936 14.467 1.00 95.62 86 MET A N 1
ATOM 636 C CA . MET A 1 86 ? -7.089 5.884 14.881 1.00 95.62 86 MET A CA 1
ATOM 637 C C . MET A 1 86 ? -6.683 7.003 15.849 1.00 95.62 86 MET A C 1
ATOM 639 O O . MET A 1 86 ? -5.535 7.017 16.298 1.00 95.62 86 MET A O 1
ATOM 643 N N . ASP A 1 87 ? -7.580 7.963 16.090 1.00 96.44 87 ASP A N 1
ATOM 644 C CA . ASP A 1 87 ? -7.325 9.189 16.847 1.00 96.44 87 ASP A CA 1
ATOM 645 C C . ASP A 1 87 ? -6.059 9.940 16.388 1.00 96.44 87 ASP A C 1
ATOM 647 O O . ASP A 1 87 ? -5.198 10.324 17.178 1.00 96.44 87 ASP A O 1
ATOM 651 N N . VAL A 1 88 ? -5.891 10.077 15.067 1.00 96.88 88 VAL A N 1
ATOM 652 C CA . VAL A 1 88 ? -4.737 10.773 14.471 1.00 96.88 88 VAL A CA 1
ATOM 653 C C . VAL A 1 88 ? -5.149 12.101 13.855 1.00 96.88 88 VAL A C 1
ATOM 655 O O . VAL A 1 88 ? -6.203 12.242 13.214 1.00 96.88 88 VAL A O 1
ATOM 658 N N . ASP A 1 89 ? -4.276 13.093 13.984 1.00 97.38 89 ASP A N 1
ATOM 659 C CA . ASP A 1 89 ? -4.509 14.397 13.384 1.00 97.38 89 ASP A CA 1
ATOM 660 C C . ASP A 1 89 ? -4.363 14.358 11.842 1.00 97.38 89 ASP A C 1
ATOM 662 O O . ASP A 1 89 ? -4.099 13.334 11.203 1.00 97.38 89 ASP A O 1
ATOM 666 N N . LYS A 1 90 ? -4.618 15.491 11.179 1.00 96.88 90 LYS A N 1
ATOM 667 C CA . LYS A 1 90 ? -4.545 15.580 9.708 1.00 96.88 90 LYS A CA 1
ATOM 668 C C . LYS A 1 90 ? -3.106 15.489 9.175 1.00 96.88 90 LYS A C 1
ATOM 670 O O . LYS A 1 90 ? -2.904 15.003 8.055 1.00 96.88 90 LYS A O 1
ATOM 675 N N . THR A 1 91 ? -2.139 15.988 9.931 1.00 97.62 91 THR A N 1
ATOM 676 C CA . THR A 1 91 ? -0.719 16.034 9.574 1.00 97.62 91 THR A CA 1
ATOM 677 C C . THR A 1 91 ? -0.118 14.637 9.664 1.00 97.62 91 THR A C 1
ATOM 679 O O . THR A 1 91 ? 0.414 14.141 8.669 1.00 97.62 91 THR A O 1
ATOM 682 N N . GLU A 1 92 ? -0.316 13.952 10.787 1.00 97.31 92 GLU A N 1
ATOM 683 C CA . GLU A 1 92 ? 0.062 12.558 11.011 1.00 97.31 92 GLU A CA 1
ATOM 684 C C . GLU A 1 92 ? -0.610 11.640 9.987 1.00 97.31 92 GLU A C 1
ATOM 686 O O . GLU A 1 92 ? 0.054 10.844 9.321 1.00 97.31 92 GLU A O 1
ATOM 691 N N . TRP A 1 93 ? -1.908 11.826 9.727 1.00 97.25 93 TRP A N 1
ATOM 692 C CA . TRP A 1 93 ? -2.600 11.088 8.669 1.00 97.25 93 TRP A CA 1
ATOM 693 C C . TRP A 1 93 ? -1.947 11.263 7.291 1.00 97.25 93 TRP A C 1
ATOM 695 O O . TRP A 1 93 ? -1.849 10.321 6.498 1.00 97.25 93 TRP A O 1
ATOM 705 N N . SER A 1 94 ? -1.484 12.473 6.980 1.00 96.44 94 SER A N 1
ATOM 706 C CA . SER A 1 94 ? -0.783 12.748 5.724 1.00 96.44 94 SER A CA 1
ATOM 707 C C . SER A 1 94 ? 0.595 12.080 5.686 1.00 96.44 94 SER A C 1
ATOM 709 O O . SER A 1 94 ? 1.000 11.589 4.624 1.00 96.44 94 SER A O 1
ATOM 711 N N . ALA A 1 95 ? 1.281 11.996 6.829 1.00 96.88 95 ALA A N 1
ATOM 712 C CA . ALA A 1 95 ? 2.538 11.270 6.980 1.00 96.88 95 ALA A CA 1
ATOM 713 C C . ALA A 1 95 ? 2.346 9.762 6.749 1.00 96.88 95 ALA A C 1
ATOM 715 O O . ALA A 1 95 ? 3.036 9.204 5.895 1.00 96.88 95 ALA A O 1
ATOM 716 N N . ILE A 1 96 ? 1.334 9.141 7.371 1.00 97.50 96 ILE A N 1
ATOM 717 C CA . ILE A 1 96 ? 0.987 7.717 7.189 1.00 97.50 96 ILE A CA 1
ATOM 718 C C . ILE A 1 96 ? 0.751 7.398 5.709 1.00 97.50 96 ILE A C 1
ATOM 720 O O . ILE A 1 96 ? 1.300 6.450 5.142 1.00 97.50 96 ILE A O 1
ATOM 724 N N . ARG A 1 97 ? -0.042 8.228 5.023 1.00 96.69 97 ARG A N 1
ATOM 725 C CA . ARG A 1 97 ? -0.320 8.036 3.592 1.00 96.69 97 ARG A CA 1
ATOM 726 C C . ARG A 1 97 ? 0.926 8.169 2.721 1.00 96.69 97 ARG A C 1
ATOM 728 O O . ARG A 1 97 ? 1.044 7.459 1.719 1.00 96.69 97 ARG A O 1
ATOM 735 N N . SER A 1 98 ? 1.816 9.091 3.079 1.00 95.94 98 SER A N 1
ATOM 736 C CA . SER A 1 98 ? 3.082 9.308 2.379 1.00 95.94 98 SER A CA 1
ATOM 737 C C . SER A 1 98 ? 4.042 8.142 2.606 1.00 95.94 98 SER A C 1
ATOM 739 O O . SER A 1 98 ? 4.650 7.684 1.640 1.00 95.94 98 SER A O 1
ATOM 741 N N . SER A 1 99 ? 4.108 7.600 3.827 1.00 97.06 99 SER A N 1
ATOM 742 C CA . SER A 1 99 ? 4.844 6.367 4.122 1.00 97.06 99 SER A CA 1
ATOM 743 C C . SER A 1 99 ? 4.331 5.203 3.269 1.00 97.06 99 SER A C 1
ATOM 745 O O . SER A 1 99 ? 5.106 4.599 2.534 1.00 97.06 99 SER A O 1
ATOM 747 N N . GLY A 1 100 ? 3.012 4.986 3.199 1.00 96.44 100 GLY A N 1
ATOM 748 C CA . GLY A 1 100 ? 2.447 3.931 2.349 1.00 96.44 100 GLY A CA 1
ATOM 749 C C . GLY A 1 100 ? 2.830 4.057 0.866 1.00 96.44 100 GLY A C 1
ATOM 750 O O . GLY A 1 100 ? 3.016 3.053 0.181 1.00 96.44 100 GLY A O 1
ATOM 751 N N . LEU A 1 101 ? 2.990 5.282 0.350 1.00 95.25 101 LEU A N 1
ATOM 752 C CA . LEU A 1 101 ? 3.496 5.507 -1.007 1.00 95.25 101 LEU A CA 1
ATOM 753 C C . LEU A 1 101 ? 4.984 5.138 -1.137 1.00 95.25 101 LEU A C 1
ATOM 755 O O . LEU A 1 101 ? 5.359 4.499 -2.122 1.00 95.25 101 LEU A O 1
ATOM 759 N N . ARG A 1 102 ? 5.815 5.536 -0.164 1.00 96.00 102 ARG A N 1
ATOM 760 C CA . ARG A 1 102 ? 7.248 5.204 -0.125 1.00 96.00 102 ARG A CA 1
ATOM 761 C C . ARG A 1 102 ? 7.464 3.699 -0.004 1.00 96.00 102 ARG A C 1
ATOM 763 O O . ARG A 1 102 ? 8.227 3.156 -0.792 1.00 96.00 102 ARG A O 1
ATOM 770 N N . ASN A 1 103 ? 6.729 3.023 0.875 1.00 96.31 103 ASN A N 1
ATOM 771 C CA . ASN A 1 103 ? 6.879 1.588 1.124 1.00 96.31 103 ASN A CA 1
ATOM 772 C C . ASN A 1 103 ? 6.452 0.756 -0.090 1.00 96.31 103 ASN A C 1
ATOM 774 O O . ASN A 1 103 ? 7.112 -0.220 -0.425 1.00 96.31 103 ASN A O 1
ATOM 778 N N . LEU A 1 104 ? 5.429 1.185 -0.842 1.00 95.88 104 LEU A N 1
ATOM 779 C CA . LEU A 1 104 ? 5.111 0.569 -2.139 1.00 95.88 104 LEU A CA 1
ATOM 780 C C . LEU A 1 104 ? 6.218 0.752 -3.178 1.00 95.88 104 LEU A C 1
ATOM 782 O O . LEU A 1 104 ? 6.460 -0.149 -3.981 1.00 95.88 104 LEU A O 1
ATOM 786 N N . ALA A 1 105 ? 6.856 1.923 -3.204 1.00 93.31 105 ALA A N 1
ATOM 787 C CA . ALA A 1 105 ? 7.966 2.177 -4.112 1.00 93.31 105 ALA A CA 1
ATOM 788 C C . ALA A 1 105 ? 9.200 1.345 -3.724 1.00 93.31 105 ALA A C 1
ATOM 790 O O . ALA A 1 105 ? 9.804 0.738 -4.602 1.00 93.31 105 ALA A O 1
ATOM 791 N N . ALA A 1 106 ? 9.519 1.269 -2.429 1.00 94.12 106 ALA A N 1
ATOM 792 C CA . ALA A 1 106 ? 10.616 0.471 -1.884 1.00 94.12 106 ALA A CA 1
ATOM 793 C C . ALA A 1 106 ? 10.406 -1.033 -2.112 1.00 94.12 106 ALA A C 1
ATOM 795 O O . ALA A 1 106 ? 11.328 -1.730 -2.518 1.00 94.12 106 ALA A O 1
ATOM 796 N N . ALA A 1 107 ? 9.170 -1.522 -1.967 1.00 94.44 107 ALA A N 1
ATOM 797 C CA . ALA A 1 107 ? 8.799 -2.900 -2.290 1.00 94.44 107 ALA A CA 1
ATOM 798 C C . ALA A 1 107 ? 8.729 -3.184 -3.806 1.00 94.44 107 ALA A C 1
ATOM 800 O O . ALA A 1 107 ? 8.301 -4.266 -4.212 1.00 94.44 107 ALA A O 1
ATOM 801 N N . CYS A 1 108 ? 9.114 -2.226 -4.658 1.00 92.25 108 CYS A N 1
ATOM 802 C CA . CYS A 1 108 ? 9.108 -2.348 -6.114 1.00 92.25 108 CYS A CA 1
ATOM 803 C C . CYS A 1 108 ? 7.740 -2.773 -6.675 1.00 92.25 108 CYS A C 1
ATOM 805 O O . CYS A 1 108 ? 7.652 -3.675 -7.515 1.00 92.25 108 CYS A O 1
ATOM 807 N N . ALA A 1 109 ? 6.653 -2.147 -6.211 1.00 91.50 109 ALA A N 1
ATOM 808 C CA . ALA A 1 109 ? 5.328 -2.372 -6.785 1.00 91.50 109 ALA A CA 1
ATOM 809 C C . ALA A 1 109 ? 5.326 -2.034 -8.289 1.00 91.50 109 ALA A C 1
ATOM 811 O O . ALA A 1 109 ? 5.786 -0.972 -8.717 1.00 91.50 109 ALA A O 1
ATOM 812 N N . GLU A 1 110 ? 4.800 -2.945 -9.103 1.00 91.25 110 GLU A N 1
ATOM 813 C CA . GLU A 1 110 ? 4.864 -2.853 -10.558 1.00 91.25 110 GLU A CA 1
ATOM 814 C C . GLU A 1 110 ? 3.854 -1.823 -11.071 1.00 91.25 110 GLU A C 1
ATOM 816 O O . GLU A 1 110 ? 2.646 -2.055 -11.059 1.00 91.25 110 GLU A O 1
ATOM 821 N N . ARG A 1 111 ? 4.326 -0.665 -11.532 1.00 89.56 111 ARG A N 1
ATOM 822 C CA . ARG A 1 111 ? 3.453 0.472 -11.883 1.00 89.56 111 ARG A CA 1
ATOM 823 C C . ARG A 1 111 ? 2.516 0.198 -13.063 1.00 89.56 111 ARG A C 1
ATOM 825 O O . ARG A 1 111 ? 1.419 0.760 -13.114 1.00 89.56 111 ARG A O 1
ATOM 832 N N . ASP A 1 112 ? 2.927 -0.674 -13.978 1.00 88.69 112 ASP A N 1
ATOM 833 C CA . ASP A 1 112 ? 2.175 -0.985 -15.197 1.00 88.69 112 ASP A CA 1
ATOM 834 C C . ASP A 1 112 ? 1.026 -1.967 -14.953 1.00 88.69 112 ASP A C 1
ATOM 836 O O . ASP A 1 112 ? 0.009 -1.946 -15.658 1.00 88.69 112 ASP A O 1
ATOM 840 N N . LYS A 1 113 ? 1.143 -2.795 -13.911 1.00 90.38 113 LYS A N 1
ATOM 841 C CA . LYS A 1 113 ? 0.120 -3.774 -13.550 1.00 90.38 113 LYS A CA 1
ATOM 842 C C . LYS A 1 113 ? -1.022 -3.125 -12.771 1.00 90.38 113 LYS A C 1
ATOM 844 O O . LYS A 1 113 ? -0.885 -2.109 -12.092 1.00 90.38 113 LYS A O 1
ATOM 849 N N . SER A 1 114 ? -2.207 -3.725 -12.859 1.00 93.56 114 SER A N 1
ATOM 850 C CA . SER A 1 114 ? -3.322 -3.339 -11.987 1.00 93.56 114 SER A CA 1
ATOM 851 C C . SER A 1 114 ? -3.038 -3.746 -10.532 1.00 93.56 114 SER A C 1
ATOM 853 O O . SER A 1 114 ? -2.195 -4.604 -10.287 1.00 93.56 114 SER A O 1
ATOM 855 N N . TRP A 1 115 ? -3.768 -3.182 -9.561 1.00 93.88 115 TRP A N 1
ATOM 856 C CA . TRP A 1 115 ? -3.631 -3.567 -8.144 1.00 93.88 115 TRP A CA 1
ATOM 857 C C . TRP A 1 115 ? -3.798 -5.079 -7.920 1.00 93.88 115 TRP A C 1
ATOM 859 O O . TRP A 1 115 ? -3.043 -5.677 -7.167 1.00 93.88 115 TRP A O 1
ATOM 869 N N . LYS A 1 116 ? -4.758 -5.708 -8.615 1.00 93.62 116 LYS A N 1
ATOM 870 C CA . LYS A 1 116 ? -5.005 -7.157 -8.528 1.00 93.62 116 LYS A CA 1
ATOM 871 C C . LYS A 1 116 ? -3.886 -8.002 -9.150 1.00 93.62 116 LYS A C 1
ATOM 873 O O . LYS A 1 116 ? -3.801 -9.180 -8.848 1.00 93.62 116 LYS A O 1
ATOM 878 N N . GLY A 1 117 ? -3.072 -7.417 -10.030 1.00 93.06 117 GLY A N 1
ATOM 879 C CA . GLY A 1 117 ? -1.945 -8.090 -10.678 1.00 93.06 117 GLY A CA 1
ATOM 880 C C . GLY A 1 117 ? -0.609 -7.892 -9.961 1.00 93.06 117 GLY A C 1
ATOM 881 O O . GLY A 1 117 ? 0.422 -8.276 -10.506 1.00 93.06 117 GLY A O 1
ATOM 882 N N . GLN A 1 118 ? -0.599 -7.247 -8.791 1.00 95.50 118 GLN A N 1
ATOM 883 C CA . GLN A 1 118 ? 0.614 -7.102 -7.988 1.00 95.50 118 GLN A CA 1
ATOM 884 C C . GLN A 1 118 ? 0.983 -8.429 -7.329 1.00 95.50 118 GLN A C 1
ATOM 886 O O . GLN A 1 118 ? 0.107 -9.209 -6.958 1.00 95.50 118 GLN A O 1
ATOM 891 N N . ARG A 1 119 ? 2.284 -8.659 -7.133 1.00 94.75 119 ARG A N 1
ATOM 892 C CA . ARG A 1 119 ? 2.758 -9.817 -6.369 1.00 94.75 119 ARG A CA 1
ATOM 893 C C . ARG A 1 119 ? 2.316 -9.678 -4.904 1.00 94.75 119 ARG A C 1
ATOM 895 O O . ARG A 1 119 ? 2.664 -8.660 -4.296 1.00 94.75 119 ARG A O 1
ATOM 902 N N . PRO A 1 120 ? 1.589 -10.657 -4.332 1.00 94.62 120 PRO A N 1
ATOM 903 C CA . PRO A 1 120 ? 1.081 -10.560 -2.964 1.00 94.62 120 PRO A CA 1
ATOM 904 C C . PRO A 1 120 ? 2.213 -10.386 -1.947 1.00 94.62 120 PRO A C 1
ATOM 906 O O . PRO A 1 120 ? 2.081 -9.550 -1.060 1.00 94.62 120 PRO A O 1
ATOM 909 N N . ASP A 1 121 ? 3.358 -11.045 -2.153 1.00 95.56 121 ASP A N 1
ATOM 910 C CA . ASP A 1 121 ? 4.542 -10.947 -1.283 1.00 95.56 121 ASP A CA 1
ATOM 911 C C . ASP A 1 121 ? 5.039 -9.502 -1.134 1.00 95.56 121 ASP A C 1
ATOM 913 O O . ASP A 1 121 ? 5.328 -9.041 -0.033 1.00 95.56 121 ASP A O 1
ATOM 917 N N . ARG A 1 122 ? 5.081 -8.742 -2.239 1.00 94.75 122 ARG A N 1
ATOM 918 C CA . ARG A 1 122 ? 5.540 -7.340 -2.239 1.00 94.75 122 ARG A CA 1
ATOM 919 C C . ARG A 1 122 ? 4.566 -6.428 -1.503 1.00 94.75 122 ARG A C 1
ATOM 921 O O . ARG A 1 122 ? 4.985 -5.529 -0.778 1.00 94.75 122 ARG A O 1
ATOM 928 N N . ILE A 1 123 ? 3.265 -6.654 -1.683 1.00 96.56 123 ILE A N 1
ATOM 929 C CA . ILE A 1 123 ? 2.236 -5.888 -0.972 1.00 96.56 123 ILE A CA 1
ATOM 930 C C . ILE A 1 123 ? 2.246 -6.240 0.518 1.00 96.56 123 ILE A C 1
ATOM 932 O O . ILE A 1 123 ? 2.133 -5.340 1.346 1.00 96.56 123 ILE A O 1
ATOM 936 N N . GLY A 1 124 ? 2.429 -7.518 0.858 1.00 95.81 124 GLY A N 1
ATOM 937 C CA . GLY A 1 124 ? 2.573 -7.993 2.232 1.00 95.81 124 GLY A CA 1
ATOM 938 C C . GLY A 1 124 ? 3.790 -7.389 2.934 1.00 95.81 124 GLY A C 1
ATOM 939 O O . GLY A 1 124 ? 3.651 -6.891 4.049 1.00 95.81 124 GLY A O 1
ATOM 940 N N . ALA A 1 125 ? 4.942 -7.340 2.258 1.00 95.94 125 ALA A N 1
ATOM 941 C CA . ALA A 1 125 ? 6.152 -6.692 2.764 1.00 95.94 125 ALA A CA 1
ATOM 942 C C . ALA A 1 125 ? 5.940 -5.187 2.997 1.00 95.94 125 ALA A C 1
ATOM 944 O O . ALA A 1 125 ? 6.222 -4.682 4.080 1.00 95.94 125 ALA A O 1
ATOM 945 N N . ALA A 1 126 ? 5.354 -4.475 2.026 1.00 96.69 126 ALA A N 1
ATOM 946 C CA . ALA A 1 126 ? 5.031 -3.056 2.188 1.00 96.69 126 ALA A CA 1
ATOM 947 C C . ALA A 1 126 ? 4.046 -2.807 3.345 1.00 96.69 126 ALA A C 1
ATOM 949 O O . ALA A 1 126 ? 4.169 -1.809 4.051 1.00 96.69 126 ALA A O 1
ATOM 950 N N . ALA A 1 127 ? 3.074 -3.704 3.545 1.00 97.50 127 ALA A N 1
ATOM 951 C CA . ALA A 1 127 ? 2.138 -3.638 4.662 1.00 97.50 127 ALA A CA 1
ATOM 952 C C . ALA A 1 127 ? 2.830 -3.876 6.012 1.00 97.50 127 ALA A C 1
ATOM 954 O O . ALA A 1 127 ? 2.524 -3.172 6.967 1.00 97.50 127 ALA A O 1
ATOM 955 N N . ALA A 1 128 ? 3.758 -4.841 6.092 1.00 96.94 128 ALA A N 1
ATOM 956 C CA . ALA A 1 128 ? 4.539 -5.136 7.300 1.00 96.94 128 ALA A CA 1
ATOM 957 C C . ALA A 1 128 ? 5.345 -3.925 7.759 1.00 96.94 128 ALA A C 1
ATOM 959 O O . ALA A 1 128 ? 5.138 -3.469 8.879 1.00 96.94 128 ALA A O 1
ATOM 960 N N . VAL A 1 129 ? 6.135 -3.337 6.858 1.00 97.75 129 VAL A N 1
ATOM 961 C CA . VAL A 1 129 ? 6.916 -2.129 7.158 1.00 97.75 129 VAL A CA 1
ATOM 962 C C . VAL A 1 129 ? 6.002 -0.965 7.551 1.00 97.75 129 VAL A C 1
ATOM 964 O O . VAL A 1 129 ? 6.284 -0.240 8.498 1.00 97.75 129 VAL A O 1
ATOM 967 N N . LEU A 1 130 ? 4.860 -0.795 6.873 1.00 97.62 130 LEU A N 1
ATOM 968 C CA . LEU A 1 130 ? 3.929 0.290 7.198 1.00 97.62 130 LEU A CA 1
ATOM 969 C C . LEU A 1 130 ? 3.324 0.159 8.607 1.00 97.62 130 LEU A C 1
ATOM 971 O O . LEU A 1 130 ? 3.118 1.166 9.276 1.00 97.62 130 LEU A O 1
ATOM 975 N N . GLU A 1 131 ? 3.017 -1.057 9.054 1.00 97.25 131 GLU A N 1
ATOM 976 C CA . GLU A 1 131 ? 2.491 -1.307 10.404 1.00 97.25 131 GLU A CA 1
ATOM 977 C C . GLU A 1 131 ? 3.566 -1.289 11.489 1.00 97.25 131 GLU A C 1
ATOM 979 O O . GLU A 1 131 ? 3.248 -1.053 12.653 1.00 97.25 131 GLU A O 1
ATOM 984 N N . GLU A 1 132 ? 4.819 -1.549 11.128 1.00 96.69 132 GLU A N 1
ATOM 985 C CA . GLU A 1 132 ? 5.969 -1.353 12.006 1.00 96.69 132 GLU A CA 1
ATOM 986 C C . GLU A 1 132 ? 6.210 0.141 12.261 1.00 96.69 132 GLU A C 1
ATOM 988 O O . GLU A 1 132 ? 6.301 0.554 13.413 1.00 96.69 132 GLU A O 1
ATOM 993 N N . GLU A 1 133 ? 6.193 0.968 11.209 1.00 97.50 133 GLU A N 1
ATOM 994 C CA . GLU A 1 133 ? 6.315 2.429 11.325 1.00 97.50 133 GLU A CA 1
ATOM 995 C C . GLU A 1 133 ? 5.100 3.083 12.006 1.00 97.50 133 GLU A C 1
ATOM 997 O O . GLU A 1 133 ? 5.225 4.110 12.677 1.00 97.50 133 GLU A O 1
ATOM 1002 N N . HIS A 1 134 ? 3.906 2.516 11.813 1.00 96.94 134 HIS A N 1
ATOM 1003 C CA . HIS A 1 134 ? 2.650 3.067 12.318 1.00 96.94 134 HIS A CA 1
ATOM 1004 C C . HIS A 1 134 ? 1.843 2.000 13.070 1.00 96.94 134 HIS A C 1
ATOM 1006 O O . HIS A 1 134 ? 0.836 1.502 12.549 1.00 96.94 134 HIS A O 1
ATOM 1012 N N . PRO A 1 135 ? 2.219 1.678 14.323 1.00 95.62 135 PRO A N 1
ATOM 1013 C CA . PRO A 1 135 ? 1.587 0.608 15.095 1.00 95.62 135 PRO A CA 1
ATOM 1014 C C . PRO A 1 135 ? 0.092 0.841 15.346 1.00 95.62 135 PRO A C 1
ATOM 1016 O O . PRO A 1 135 ? -0.651 -0.127 15.478 1.00 95.62 135 PRO A O 1
ATOM 1019 N N . ARG A 1 136 ? -0.390 2.094 15.301 1.00 94.81 136 ARG A N 1
ATOM 1020 C CA . ARG A 1 136 ? -1.828 2.424 15.360 1.00 94.81 136 ARG A CA 1
ATOM 1021 C C . ARG A 1 136 ? -2.657 1.742 14.265 1.00 94.81 136 ARG A C 1
ATOM 1023 O O . ARG A 1 136 ? -3.855 1.581 14.430 1.00 94.81 136 ARG A O 1
ATOM 1030 N N . LEU A 1 137 ? -2.057 1.324 13.148 1.00 95.88 137 LEU A N 1
ATOM 1031 C CA . LEU A 1 137 ? -2.762 0.562 12.108 1.00 95.88 137 LEU A CA 1
ATOM 1032 C C . LEU A 1 137 ? -3.101 -0.872 12.543 1.00 95.88 137 LEU A C 1
ATOM 1034 O O . LEU A 1 137 ? -4.010 -1.474 11.970 1.00 95.88 137 LEU A O 1
ATOM 1038 N N . LYS A 1 138 ? -2.419 -1.407 13.564 1.00 95.62 138 LYS A N 1
ATOM 1039 C CA . LYS A 1 138 ? -2.644 -2.762 14.085 1.00 95.62 138 LYS A CA 1
ATOM 1040 C C . LYS A 1 138 ? -3.953 -2.899 14.868 1.00 95.62 138 LYS A C 1
ATOM 1042 O O . LYS A 1 138 ? -4.389 -4.023 15.087 1.00 95.62 138 LYS A O 1
ATOM 1047 N N . ILE A 1 139 ? -4.616 -1.789 15.222 1.00 94.50 139 ILE A N 1
ATOM 1048 C CA . ILE A 1 139 ? -5.947 -1.821 15.855 1.00 94.50 139 ILE A CA 1
ATOM 1049 C C . ILE A 1 139 ? -7.002 -2.438 14.926 1.00 94.50 139 ILE A C 1
ATOM 1051 O O . ILE A 1 139 ? -8.004 -2.965 15.391 1.00 94.50 139 ILE A O 1
ATOM 1055 N N . PHE A 1 140 ? -6.798 -2.407 13.605 1.00 95.44 140 PHE A N 1
ATOM 1056 C CA . PHE A 1 140 ? -7.751 -2.955 12.644 1.00 95.44 140 PHE A CA 1
ATOM 1057 C C . PHE A 1 140 ? -7.479 -4.430 12.359 1.00 95.44 140 PHE A C 1
ATOM 1059 O O . PHE A 1 140 ? -6.413 -4.803 11.861 1.00 95.44 140 PHE A O 1
ATOM 1066 N N . SER A 1 141 ? -8.497 -5.259 12.568 1.00 92.50 141 SER A N 1
ATOM 1067 C CA . SER A 1 141 ? -8.443 -6.694 12.290 1.00 92.50 141 SER A CA 1
ATOM 1068 C C . SER A 1 141 ? -8.027 -6.991 10.845 1.00 92.50 141 SER A C 1
ATOM 1070 O O . SER A 1 141 ? -8.349 -6.267 9.897 1.00 92.50 141 SER A O 1
ATOM 1072 N N . SER A 1 142 ? -7.275 -8.075 10.644 1.00 89.31 142 SER A N 1
ATOM 1073 C CA . SER A 1 142 ? -6.888 -8.559 9.307 1.00 89.31 142 SER A CA 1
ATOM 1074 C C . SER A 1 142 ? -6.229 -7.508 8.393 1.00 89.31 142 SER A C 1
ATOM 1076 O O . SER A 1 142 ? -6.247 -7.665 7.168 1.00 89.31 142 SER A O 1
ATOM 1078 N N . ARG A 1 143 ? -5.660 -6.427 8.951 1.00 95.00 143 ARG A N 1
ATOM 1079 C CA . ARG A 1 143 ? -4.892 -5.407 8.213 1.00 95.00 143 ARG A CA 1
ATOM 1080 C C . ARG A 1 143 ? -5.700 -4.711 7.107 1.00 95.00 143 ARG A C 1
ATOM 1082 O O . ARG A 1 143 ? -5.141 -4.210 6.125 1.00 95.00 143 ARG A O 1
ATOM 1089 N N . TRP A 1 144 ? -7.035 -4.698 7.204 1.00 96.00 144 TRP A N 1
ATOM 1090 C CA . TRP A 1 144 ? -7.889 -4.258 6.091 1.00 96.00 144 TRP A CA 1
ATOM 1091 C C . TRP A 1 144 ? -7.687 -2.772 5.755 1.00 96.00 144 TRP A C 1
ATOM 1093 O O . TRP A 1 144 ? -7.722 -2.395 4.577 1.00 96.00 144 TRP A O 1
ATOM 1103 N N . VAL A 1 145 ? -7.427 -1.935 6.766 1.00 97.50 145 VAL A N 1
ATOM 1104 C CA . VAL A 1 145 ? -7.089 -0.514 6.586 1.00 97.50 145 VAL A CA 1
ATOM 1105 C C . VAL A 1 145 ? -5.738 -0.363 5.901 1.00 97.50 145 VAL A C 1
ATOM 1107 O O . VAL A 1 145 ? -5.646 0.384 4.926 1.00 97.50 145 VAL A O 1
ATOM 1110 N N . THR A 1 146 ? -4.723 -1.111 6.336 1.00 97.69 146 THR A N 1
ATOM 1111 C CA . THR A 1 146 ? -3.377 -1.115 5.746 1.00 97.69 146 THR A CA 1
ATOM 1112 C C . THR A 1 146 ? -3.443 -1.405 4.246 1.00 97.69 146 THR A C 1
ATOM 1114 O O . THR A 1 146 ? -3.004 -0.596 3.425 1.00 97.69 146 THR A O 1
ATOM 1117 N N . TYR A 1 147 ? -4.110 -2.494 3.845 1.00 97.00 147 TYR A N 1
ATOM 1118 C CA . TYR A 1 147 ? -4.295 -2.827 2.427 1.00 97.00 147 TYR A CA 1
ATOM 1119 C C . TYR A 1 147 ? -5.067 -1.756 1.658 1.00 97.00 147 TYR A C 1
ATOM 1121 O O . TYR A 1 147 ? -4.772 -1.475 0.492 1.00 97.00 147 TYR A O 1
ATOM 1129 N N . ARG A 1 148 ? -6.067 -1.138 2.290 1.00 96.69 148 ARG A N 1
ATOM 1130 C CA . ARG A 1 148 ? -6.850 -0.074 1.665 1.00 96.69 148 ARG A CA 1
ATOM 1131 C C . ARG A 1 148 ? -6.021 1.189 1.432 1.00 96.69 148 ARG A C 1
ATOM 1133 O O . ARG A 1 148 ? -6.134 1.782 0.355 1.00 96.69 148 ARG A O 1
ATOM 1140 N N . LEU A 1 149 ? -5.192 1.576 2.399 1.00 96.62 149 LEU A N 1
ATOM 1141 C CA . LEU A 1 149 ? -4.264 2.700 2.288 1.00 96.62 149 LEU A CA 1
ATOM 1142 C C . LEU A 1 149 ? -3.265 2.467 1.159 1.00 96.62 149 LEU A C 1
ATOM 1144 O O . LEU A 1 149 ? -3.157 3.306 0.263 1.00 96.62 149 LEU A O 1
ATOM 1148 N N . LEU A 1 150 ? -2.622 1.297 1.134 1.00 97.06 150 LEU A N 1
ATOM 1149 C CA . LEU A 1 150 ? -1.692 0.924 0.068 1.00 97.06 150 LEU A CA 1
ATOM 1150 C C . LEU A 1 150 ? -2.383 0.939 -1.303 1.00 97.06 150 LEU A C 1
ATOM 1152 O O . LEU A 1 150 ? -1.880 1.550 -2.245 1.00 97.06 150 LEU A O 1
ATOM 1156 N N . ARG A 1 151 ? -3.593 0.381 -1.422 1.00 96.44 151 ARG A N 1
ATOM 1157 C CA . ARG A 1 151 ? -4.360 0.414 -2.679 1.00 96.44 151 ARG A CA 1
ATOM 1158 C C . ARG A 1 151 ? -4.642 1.837 -3.160 1.00 96.44 151 ARG A C 1
ATOM 1160 O O . ARG A 1 151 ? -4.562 2.125 -4.361 1.00 96.44 151 ARG A O 1
ATOM 1167 N N . GLN A 1 152 ? -4.989 2.739 -2.244 1.00 95.12 152 GLN A N 1
ATOM 1168 C CA . GLN A 1 152 ? -5.234 4.138 -2.578 1.00 95.12 152 GLN A CA 1
ATOM 1169 C C . GLN A 1 152 ? -3.938 4.851 -2.993 1.00 95.12 152 GLN A C 1
ATOM 1171 O O . GLN A 1 152 ? -3.942 5.596 -3.976 1.00 95.12 152 GLN A O 1
ATOM 1176 N N . SER A 1 153 ? -2.833 4.603 -2.286 1.00 94.88 153 SER A N 1
ATOM 1177 C CA . SER A 1 153 ? -1.510 5.145 -2.611 1.00 94.88 153 SER A CA 1
ATOM 1178 C C . SER A 1 153 ? -1.010 4.645 -3.966 1.00 94.88 153 SER A C 1
ATOM 1180 O O . SER A 1 153 ? -0.563 5.451 -4.781 1.00 94.88 153 SER A O 1
ATOM 1182 N N . PHE A 1 154 ? -1.195 3.361 -4.278 1.00 94.62 154 PHE A N 1
ATOM 1183 C CA . PHE A 1 154 ? -0.887 2.792 -5.590 1.00 94.62 154 PHE A CA 1
ATOM 1184 C C . PHE A 1 154 ? -1.681 3.467 -6.714 1.00 94.62 154 PHE A C 1
ATOM 1186 O O . PHE A 1 154 ? -1.122 3.851 -7.740 1.00 94.62 154 PHE A O 1
ATOM 1193 N N . SER A 1 155 ? -2.985 3.678 -6.507 1.00 92.50 155 SER A N 1
ATOM 1194 C CA . SER A 1 155 ? -3.844 4.346 -7.495 1.00 92.50 155 SER A CA 1
ATOM 1195 C C . SER A 1 155 ? -3.358 5.771 -7.796 1.00 92.50 155 SER A C 1
ATOM 1197 O O . SER A 1 155 ? -3.305 6.175 -8.958 1.00 92.50 155 SER A O 1
ATOM 1199 N N . LYS A 1 156 ? -2.928 6.511 -6.763 1.00 89.38 156 LYS A N 1
ATOM 1200 C CA . LYS A 1 156 ? -2.306 7.836 -6.918 1.00 89.38 156 LYS A CA 1
ATOM 1201 C C . LYS A 1 156 ? -0.960 7.766 -7.643 1.00 89.38 156 LYS A C 1
ATOM 1203 O O . LYS A 1 156 ? -0.729 8.561 -8.550 1.00 89.38 156 LYS A O 1
ATOM 1208 N N . MET A 1 157 ? -0.103 6.810 -7.277 1.00 87.31 157 MET A N 1
ATOM 1209 C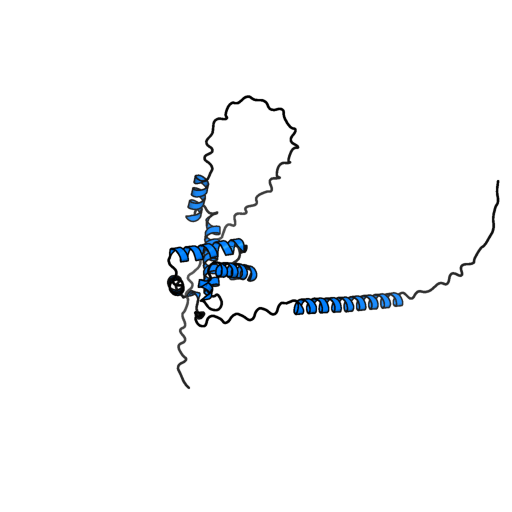 CA . MET A 1 157 ? 1.203 6.599 -7.911 1.00 87.31 157 MET A CA 1
ATOM 1210 C C . MET A 1 157 ? 1.053 6.364 -9.418 1.00 87.31 157 MET A C 1
ATOM 1212 O O . MET A 1 157 ? 1.727 7.010 -10.221 1.00 87.31 157 MET A O 1
ATOM 1216 N N . ARG A 1 158 ? 0.119 5.486 -9.799 1.00 85.06 158 ARG A N 1
ATOM 1217 C CA . ARG A 1 158 ? -0.157 5.147 -11.196 1.00 85.06 158 ARG A CA 1
ATOM 1218 C C . ARG A 1 158 ? -0.703 6.342 -11.971 1.00 85.06 158 ARG A C 1
ATOM 1220 O O . ARG A 1 158 ? -0.185 6.653 -13.040 1.00 85.06 158 ARG A O 1
ATOM 1227 N N . SER A 1 159 ? -1.683 7.049 -11.406 1.00 83.50 159 SER A N 1
ATOM 1228 C CA . SER A 1 159 ? -2.260 8.238 -12.043 1.00 83.50 159 SER A CA 1
ATOM 1229 C C . SER A 1 159 ? -1.228 9.349 -12.244 1.00 83.50 159 SER A C 1
ATOM 1231 O O . SER A 1 159 ? -1.286 10.061 -13.239 1.00 83.50 159 SER A O 1
ATOM 1233 N N . TYR A 1 160 ? -0.265 9.499 -11.330 1.00 74.75 160 TYR A N 1
ATOM 1234 C CA . TYR A 1 160 ? 0.832 10.446 -11.511 1.00 74.75 160 TYR A CA 1
ATOM 1235 C C . TYR A 1 160 ? 1.772 9.994 -12.635 1.00 74.75 160 TYR A C 1
ATOM 1237 O O . TYR A 1 160 ? 2.080 10.780 -13.529 1.00 74.75 160 TYR A O 1
ATOM 1245 N N . SER A 1 161 ? 2.165 8.715 -12.649 1.00 76.19 161 SER A N 1
ATOM 1246 C CA . SER A 1 161 ? 3.076 8.175 -13.669 1.00 76.19 161 SER A CA 1
ATOM 1247 C C . SER A 1 161 ? 2.540 8.305 -15.098 1.00 76.19 161 SER A C 1
ATOM 1249 O O . SER A 1 161 ? 3.305 8.644 -15.996 1.00 76.19 161 SER A O 1
ATOM 1251 N N . SER A 1 162 ? 1.229 8.132 -15.304 1.00 76.56 162 SER A N 1
ATOM 1252 C CA . SER A 1 162 ? 0.614 8.287 -16.626 1.00 76.56 162 SER A CA 1
ATOM 1253 C C . SER A 1 162 ? 0.582 9.734 -17.118 1.00 76.56 162 SER A C 1
ATOM 1255 O O . SER A 1 162 ? 0.553 9.956 -18.321 1.00 76.56 162 SER A O 1
ATOM 1257 N N . CYS A 1 163 ? 0.577 10.716 -16.212 1.00 75.94 163 CYS A N 1
ATOM 1258 C CA . CYS A 1 163 ? 0.405 12.127 -16.565 1.00 75.94 163 CYS A CA 1
ATOM 1259 C C . CYS A 1 163 ? 1.732 12.897 -16.647 1.00 75.94 163 CYS A C 1
ATOM 1261 O O . CYS A 1 163 ? 1.817 13.898 -17.346 1.00 75.94 163 CYS A O 1
ATOM 1263 N N . VAL A 1 164 ? 2.785 12.456 -15.953 1.00 78.06 164 VAL A N 1
ATOM 1264 C CA . VAL A 1 164 ? 4.085 13.162 -15.931 1.00 78.06 164 VAL A CA 1
ATOM 1265 C C . VAL A 1 164 ? 4.769 13.202 -17.301 1.00 78.06 164 VAL A C 1
ATOM 1267 O O . VAL A 1 164 ? 5.514 14.140 -17.573 1.00 78.06 164 VAL A O 1
ATOM 1270 N N . GLY A 1 165 ? 4.527 12.208 -18.160 1.00 75.75 165 GLY A N 1
ATOM 1271 C CA . GLY A 1 165 ? 5.059 12.179 -19.527 1.00 75.75 165 GLY A CA 1
ATOM 1272 C C . GLY A 1 165 ? 4.254 12.999 -20.539 1.00 75.75 165 GLY A C 1
ATOM 1273 O O . GLY A 1 165 ? 4.752 13.258 -21.628 1.00 75.75 165 GLY A O 1
ATOM 1274 N N . ASP A 1 166 ? 3.037 13.415 -20.188 1.00 82.25 166 ASP A N 1
ATOM 1275 C CA . ASP A 1 166 ? 2.124 14.110 -21.090 1.00 82.25 166 ASP A CA 1
ATOM 1276 C C . ASP A 1 166 ? 1.999 15.586 -20.693 1.00 82.25 166 ASP A C 1
ATOM 1278 O O . ASP A 1 166 ? 1.286 15.943 -19.747 1.00 82.25 166 ASP A O 1
ATOM 1282 N N . SER A 1 167 ? 2.686 16.454 -21.440 1.00 81.94 167 SER A N 1
ATOM 1283 C CA . SER A 1 167 ? 2.683 17.910 -21.253 1.00 81.94 167 SER A CA 1
ATOM 1284 C C . SER A 1 167 ? 1.302 18.552 -21.440 1.00 81.94 167 SER A C 1
ATOM 1286 O O . SER A 1 167 ? 1.098 19.682 -20.995 1.00 81.94 167 SER A O 1
ATOM 1288 N N . SER A 1 168 ? 0.328 17.848 -22.027 1.00 79.06 168 SER A N 1
ATOM 1289 C CA . SER A 1 168 ? -1.053 18.330 -22.148 1.00 79.06 168 SER A CA 1
ATOM 1290 C C . SER A 1 168 ? -1.849 18.222 -20.839 1.00 79.06 168 SER A C 1
ATOM 1292 O O . SER A 1 168 ? -2.859 18.910 -20.659 1.00 79.06 168 SER A O 1
ATOM 1294 N N . THR A 1 169 ? -1.382 17.430 -19.870 1.00 82.81 169 THR A N 1
ATOM 1295 C CA . THR A 1 169 ? -2.029 17.295 -18.558 1.00 82.81 169 THR A CA 1
ATOM 1296 C C . THR A 1 169 ? -1.496 18.323 -17.556 1.00 82.81 169 THR A C 1
ATOM 1298 O O . THR A 1 169 ? -0.339 18.736 -17.619 1.00 82.81 169 THR A O 1
ATOM 1301 N N . HIS A 1 170 ? -2.312 18.724 -16.573 1.00 79.06 170 HIS A N 1
ATOM 1302 C CA . HIS A 1 170 ? -1.868 19.634 -15.504 1.00 79.06 170 HIS A CA 1
ATOM 1303 C C . HIS A 1 170 ? -0.628 19.097 -14.762 1.00 79.06 170 HIS A C 1
ATOM 1305 O O . HIS A 1 170 ? 0.326 19.835 -14.522 1.00 79.06 170 HIS A O 1
ATOM 1311 N N . CYS A 1 171 ? -0.611 17.800 -14.436 1.00 74.81 171 CYS A N 1
ATOM 1312 C CA . CYS A 1 171 ? 0.529 17.170 -13.767 1.00 74.81 171 CYS A CA 1
ATOM 1313 C C . CYS A 1 171 ? 1.790 17.164 -14.641 1.00 74.81 171 CYS A C 1
ATOM 1315 O O . CYS A 1 171 ? 2.872 17.423 -14.117 1.00 74.81 171 CYS A O 1
ATOM 1317 N N . GLY A 1 172 ? 1.663 16.909 -15.948 1.00 80.12 172 GLY A N 1
ATOM 1318 C CA . GLY A 1 172 ? 2.780 16.983 -16.888 1.00 80.12 172 GLY A CA 1
ATOM 1319 C C . GLY A 1 172 ? 3.321 18.402 -17.043 1.00 80.12 172 GLY A C 1
ATOM 1320 O O . GLY A 1 172 ? 4.530 18.594 -16.939 1.00 80.12 172 GLY A O 1
ATOM 1321 N N . ARG A 1 173 ? 2.446 19.416 -17.157 1.00 85.12 173 ARG A N 1
ATOM 1322 C CA . ARG A 1 173 ? 2.853 20.837 -17.142 1.00 85.12 173 ARG A CA 1
ATOM 1323 C C . ARG A 1 173 ? 3.606 21.203 -15.869 1.00 85.12 173 ARG A C 1
ATOM 1325 O O . ARG A 1 173 ? 4.675 21.799 -15.938 1.00 85.12 173 ARG A O 1
ATOM 1332 N N . GLN A 1 174 ? 3.093 20.808 -14.704 1.00 85.50 174 GLN A N 1
ATOM 1333 C CA . GLN A 1 174 ? 3.739 21.105 -13.426 1.00 85.50 174 GLN A CA 1
ATOM 1334 C C . GLN A 1 174 ? 5.080 20.366 -13.267 1.00 85.50 174 GLN A C 1
ATOM 1336 O O . GLN A 1 174 ? 6.040 20.927 -12.739 1.00 85.50 174 GLN A O 1
ATOM 1341 N N . ALA A 1 175 ? 5.179 19.120 -13.740 1.00 83.56 175 ALA A N 1
ATOM 1342 C CA . ALA A 1 175 ? 6.430 18.365 -13.748 1.00 83.56 175 ALA A CA 1
ATOM 1343 C C . ALA A 1 175 ? 7.468 18.986 -14.699 1.00 83.56 175 ALA A C 1
ATOM 1345 O O . ALA A 1 175 ? 8.631 19.116 -14.320 1.00 83.56 175 ALA A O 1
ATOM 1346 N N . ALA A 1 176 ? 7.051 19.418 -15.893 1.00 84.44 176 ALA A N 1
ATOM 1347 C CA . ALA A 1 176 ? 7.897 20.141 -16.839 1.00 84.44 176 ALA A CA 1
ATOM 1348 C C . ALA A 1 176 ? 8.382 21.476 -16.252 1.00 84.44 176 ALA A C 1
ATOM 1350 O O . ALA A 1 176 ? 9.583 21.731 -16.250 1.00 84.44 176 ALA A O 1
ATOM 1351 N N . ALA A 1 177 ? 7.491 22.267 -15.646 1.00 85.50 177 ALA A N 1
ATOM 1352 C CA . ALA A 1 177 ? 7.848 23.517 -14.973 1.00 85.50 177 ALA A CA 1
ATOM 1353 C C . ALA A 1 177 ? 8.886 23.300 -13.859 1.00 85.50 177 ALA A C 1
ATOM 1355 O O . ALA A 1 177 ? 9.858 24.042 -13.762 1.00 85.50 177 ALA A O 1
ATOM 1356 N N . ARG A 1 178 ? 8.747 22.232 -13.059 1.00 87.88 178 ARG A N 1
ATOM 1357 C CA . ARG A 1 178 ? 9.747 21.866 -12.040 1.00 87.88 178 ARG A CA 1
ATOM 1358 C C . ARG A 1 178 ? 11.088 21.457 -12.642 1.00 87.88 178 ARG A C 1
ATOM 1360 O O . ARG A 1 178 ? 12.113 21.745 -12.036 1.00 87.88 178 ARG A O 1
ATOM 1367 N N . ARG A 1 179 ? 11.101 20.780 -13.795 1.00 85.44 179 ARG A N 1
ATOM 1368 C CA . ARG A 1 179 ? 12.345 20.442 -14.509 1.00 85.44 179 ARG A CA 1
ATOM 1369 C C . ARG A 1 179 ? 13.039 21.689 -15.038 1.00 85.44 179 ARG A C 1
ATOM 1371 O O . ARG A 1 179 ? 14.251 21.75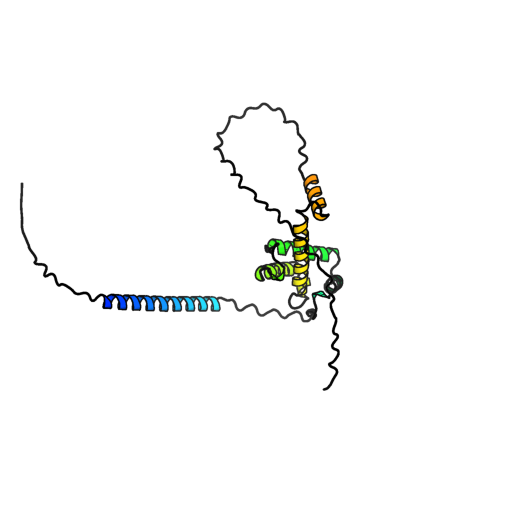1 -14.933 1.00 85.44 179 ARG A O 1
ATOM 1378 N N . VAL A 1 180 ? 12.288 22.669 -15.543 1.00 87.31 180 VAL A N 1
ATOM 1379 C CA . VAL A 1 180 ? 12.834 23.965 -15.976 1.00 87.31 180 VAL A CA 1
ATOM 1380 C C . VAL A 1 180 ? 13.366 24.753 -14.778 1.00 87.31 180 VAL A C 1
ATOM 1382 O O . VAL A 1 180 ? 14.502 25.200 -14.810 1.00 87.31 180 VAL A O 1
ATOM 1385 N N . ALA A 1 181 ? 12.606 24.841 -13.683 1.00 86.38 181 ALA A N 1
ATOM 1386 C CA . ALA A 1 181 ? 13.031 25.547 -12.471 1.00 86.38 181 ALA A CA 1
ATOM 1387 C C . ALA A 1 181 ? 14.239 24.896 -11.770 1.00 86.38 181 ALA A C 1
ATOM 1389 O O . ALA A 1 181 ? 15.007 25.578 -11.101 1.00 86.38 181 ALA A O 1
ATOM 1390 N N . ARG A 1 182 ? 14.393 23.570 -11.890 1.00 83.19 182 ARG A N 1
ATOM 1391 C CA . ARG A 1 182 ? 15.543 22.815 -11.363 1.00 83.19 182 ARG A CA 1
ATOM 1392 C C . ARG A 1 182 ? 16.650 22.600 -12.382 1.00 83.19 182 ARG A C 1
ATOM 1394 O O . ARG A 1 182 ? 17.670 22.021 -12.011 1.00 83.19 182 ARG A O 1
ATOM 1401 N N . ALA A 1 183 ? 16.456 22.990 -13.643 1.00 80.75 183 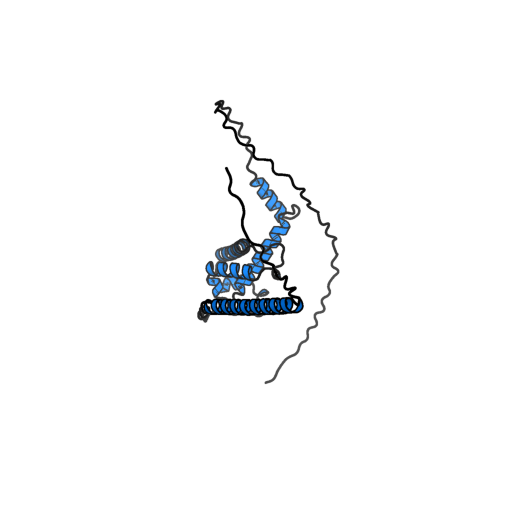ALA A N 1
ATOM 1402 C CA . ALA A 1 183 ? 17.555 22.998 -14.586 1.00 80.75 183 ALA A CA 1
ATOM 1403 C C . ALA A 1 183 ? 18.587 23.930 -13.954 1.00 80.75 183 ALA A C 1
ATOM 1405 O O . ALA A 1 183 ? 18.225 25.070 -13.650 1.00 80.75 183 ALA A O 1
ATOM 1406 N N . PRO A 1 184 ? 19.802 23.439 -13.640 1.00 73.94 184 PRO A N 1
ATOM 1407 C CA . PRO A 1 184 ? 20.815 24.298 -13.065 1.00 73.94 184 PRO A CA 1
ATOM 1408 C C . PRO A 1 184 ? 20.881 25.496 -13.991 1.00 73.94 184 PRO A C 1
ATOM 1410 O O . PRO A 1 184 ? 21.025 25.310 -15.205 1.00 73.94 184 PRO A O 1
ATOM 1413 N N . LEU A 1 185 ? 20.670 26.691 -13.431 1.00 66.44 185 LEU A N 1
ATOM 1414 C CA . LEU A 1 185 ? 21.002 27.924 -14.113 1.00 66.44 185 LEU A CA 1
ATOM 1415 C C . LEU A 1 185 ? 22.437 27.685 -14.548 1.00 66.44 185 LEU A C 1
ATOM 1417 O O . LEU A 1 185 ? 23.348 27.688 -13.723 1.00 66.44 185 LEU A O 1
ATOM 1421 N N . ARG A 1 186 ? 22.626 27.346 -15.827 1.00 60.34 186 ARG A N 1
ATOM 1422 C CA . ARG A 1 186 ? 23.915 27.421 -16.485 1.00 60.34 186 ARG A CA 1
ATOM 1423 C C . ARG A 1 186 ? 24.172 28.913 -16.545 1.00 60.34 186 ARG A C 1
ATOM 1425 O O . ARG A 1 186 ? 24.018 29.540 -17.583 1.00 60.34 186 ARG A O 1
ATOM 1432 N N . THR A 1 187 ? 24.467 29.485 -15.382 1.00 56.88 187 THR A N 1
ATOM 1433 C CA . THR A 1 187 ? 25.263 30.672 -15.264 1.00 56.88 187 THR A CA 1
ATOM 1434 C C . THR A 1 187 ? 26.506 30.296 -16.035 1.00 56.88 187 THR A C 1
ATOM 1436 O O . THR A 1 187 ? 27.302 29.440 -15.649 1.00 56.88 187 THR A O 1
ATOM 1439 N N . SER A 1 188 ? 26.572 30.844 -17.237 1.00 57.97 188 SER A N 1
ATOM 1440 C CA . SER A 1 188 ? 27.802 31.180 -17.907 1.00 57.97 188 SER A CA 1
ATOM 1441 C C . SER A 1 188 ? 28.662 31.940 -16.900 1.00 57.97 188 SER A C 1
ATOM 1443 O O . SER A 1 188 ? 28.708 33.164 -16.915 1.00 57.97 188 SER A O 1
ATOM 1445 N N . SER A 1 189 ? 29.281 31.227 -15.958 1.00 54.28 189 SER A N 1
ATOM 1446 C CA . SER A 1 189 ? 30.481 31.713 -15.311 1.00 54.28 189 SER A CA 1
ATOM 1447 C C . SER A 1 189 ? 31.474 31.846 -16.457 1.00 54.28 189 SER A C 1
ATOM 1449 O O . SER A 1 189 ? 31.802 30.822 -17.069 1.00 54.28 189 SER A O 1
ATOM 1451 N N . PRO A 1 190 ? 31.883 33.073 -16.828 1.00 61.44 190 PRO A N 1
ATOM 1452 C CA . PRO A 1 190 ? 32.983 33.233 -17.759 1.00 61.44 190 PRO A CA 1
ATOM 1453 C C . PRO A 1 190 ? 34.150 32.434 -17.185 1.00 61.44 190 PRO A C 1
ATOM 1455 O O . PRO A 1 190 ? 34.418 32.492 -15.982 1.00 61.44 190 PRO A O 1
ATOM 1458 N N . ALA A 1 191 ? 34.758 31.600 -18.024 1.00 58.84 191 ALA A N 1
ATOM 1459 C CA . ALA A 1 191 ? 35.885 30.778 -17.630 1.00 58.84 191 ALA A CA 1
ATOM 1460 C C . ALA A 1 191 ? 36.912 31.661 -16.899 1.00 58.84 191 ALA A C 1
ATOM 1462 O O . ALA A 1 191 ? 37.275 32.710 -17.438 1.00 58.84 191 ALA A O 1
ATOM 1463 N N . PRO A 1 192 ? 37.379 31.294 -15.692 1.00 59.47 192 PRO A N 1
ATOM 1464 C CA . PRO A 1 192 ? 38.528 31.971 -15.126 1.00 59.47 192 PRO A CA 1
ATOM 1465 C C . PRO A 1 192 ? 39.706 31.701 -16.063 1.00 59.47 192 PRO A C 1
ATOM 1467 O O . PRO A 1 192 ? 40.200 30.577 -16.162 1.00 59.47 192 PRO A O 1
ATOM 1470 N N . SER A 1 193 ? 40.122 32.735 -16.795 1.00 60.66 193 SER A N 1
ATOM 1471 C CA . SER A 1 193 ? 41.424 32.779 -17.450 1.00 60.66 193 SER A CA 1
ATOM 1472 C C . SER A 1 193 ? 42.478 32.559 -16.375 1.00 60.66 193 SER A C 1
ATOM 1474 O O . SER A 1 193 ? 42.778 33.440 -15.576 1.00 60.66 193 SER A O 1
ATOM 1476 N N . SER A 1 194 ? 43.015 31.351 -16.313 1.00 55.19 194 SER A N 1
ATOM 1477 C CA . SER A 1 194 ? 44.192 31.039 -15.519 1.00 55.19 194 SER A CA 1
ATOM 1478 C C . SER A 1 194 ? 45.035 30.070 -16.321 1.00 55.19 194 SER A C 1
ATOM 1480 O O . SER A 1 194 ? 44.841 28.856 -16.322 1.00 55.19 194 SER A O 1
ATOM 1482 N N . GLN A 1 195 ? 45.964 30.677 -17.055 1.00 58.12 195 GLN A N 1
ATOM 1483 C CA . GLN A 1 195 ? 47.213 30.057 -17.448 1.00 58.12 195 GLN A CA 1
ATOM 1484 C C . GLN A 1 195 ? 47.865 29.456 -16.197 1.00 58.12 195 GLN A C 1
ATOM 1486 O O . GLN A 1 195 ? 48.405 30.176 -15.368 1.00 58.12 195 GLN A O 1
ATOM 1491 N N . GLN A 1 196 ? 47.840 28.137 -16.061 1.00 59.78 196 GLN A N 1
ATOM 1492 C CA . GLN A 1 196 ? 48.967 27.418 -15.480 1.00 59.78 196 GLN A CA 1
ATOM 1493 C C . GLN A 1 196 ? 48.925 25.979 -15.974 1.00 59.78 196 GLN A C 1
ATOM 1495 O O . GLN A 1 196 ? 48.110 25.154 -15.562 1.00 59.78 196 GLN A O 1
ATOM 1500 N N . ALA A 1 197 ? 49.802 25.726 -16.940 1.00 56.78 197 ALA A N 1
ATOM 1501 C CA . ALA A 1 197 ? 50.060 24.424 -17.507 1.00 56.78 197 ALA A CA 1
ATOM 1502 C C . ALA A 1 197 ? 50.447 23.442 -16.393 1.00 56.78 197 ALA A C 1
ATOM 1504 O O . ALA A 1 197 ? 51.464 23.609 -15.722 1.00 56.78 197 ALA A O 1
ATOM 1505 N N . ARG A 1 198 ? 49.643 22.392 -16.219 1.00 56.25 198 ARG A N 1
ATOM 1506 C CA . ARG A 1 198 ? 50.076 21.158 -15.562 1.00 56.25 198 ARG A CA 1
ATOM 1507 C C . ARG A 1 198 ? 50.338 20.099 -16.633 1.00 56.25 198 ARG A C 1
ATOM 1509 O O . ARG A 1 198 ? 49.518 19.968 -17.543 1.00 56.25 198 ARG A O 1
ATOM 1516 N N . PRO A 1 199 ? 51.445 19.343 -16.533 1.00 59.00 199 PRO A N 1
ATOM 1517 C CA . PRO A 1 199 ? 51.814 18.350 -17.527 1.00 59.00 199 PRO A CA 1
ATOM 1518 C C . PRO A 1 199 ? 50.810 17.195 -17.563 1.00 59.00 199 PRO A C 1
ATOM 1520 O O . PRO A 1 199 ? 50.360 16.666 -16.543 1.00 59.00 199 PRO A O 1
ATOM 1523 N N . SER A 1 200 ? 50.458 16.846 -18.791 1.00 50.34 200 SER A N 1
ATOM 1524 C CA . SER A 1 200 ? 49.474 15.862 -19.212 1.00 50.34 200 SER A CA 1
ATOM 1525 C C . SER A 1 200 ? 49.793 14.464 -18.679 1.00 50.34 200 SER A C 1
ATOM 1527 O O . SER A 1 200 ? 50.822 13.880 -19.010 1.00 50.34 200 SER A O 1
ATOM 1529 N N . ARG A 1 201 ? 48.870 13.879 -17.909 1.00 60.06 201 ARG A N 1
ATOM 1530 C CA . ARG A 1 201 ? 48.838 12.430 -17.658 1.00 60.06 201 ARG A CA 1
ATOM 1531 C C . ARG A 1 201 ? 48.065 11.767 -18.811 1.00 60.06 201 ARG A C 1
ATOM 1533 O O . ARG A 1 201 ? 46.945 12.211 -19.080 1.00 60.06 201 ARG A O 1
ATOM 1540 N N . PRO A 1 202 ? 48.591 10.730 -19.484 1.00 60.78 202 PRO A N 1
ATOM 1541 C CA . PRO A 1 202 ? 47.869 10.051 -20.557 1.00 60.78 202 PRO A CA 1
ATOM 1542 C C . PRO A 1 202 ? 46.641 9.333 -19.980 1.00 60.78 202 PRO A C 1
ATOM 1544 O O . PRO A 1 202 ? 46.760 8.381 -19.211 1.00 60.78 202 PRO A O 1
ATOM 1547 N N . ARG A 1 203 ? 45.440 9.820 -20.317 1.00 53.69 203 ARG A N 1
ATOM 1548 C CA . ARG A 1 203 ? 44.175 9.124 -20.046 1.00 53.69 203 ARG A CA 1
ATOM 1549 C C . ARG A 1 203 ? 43.941 8.113 -21.159 1.00 53.69 203 ARG A C 1
ATOM 1551 O O . ARG A 1 203 ? 43.739 8.488 -22.309 1.00 53.69 203 ARG A O 1
ATOM 1558 N N . THR A 1 204 ? 43.924 6.842 -20.785 1.00 63.38 204 THR A N 1
ATOM 1559 C CA . THR A 1 204 ? 43.368 5.746 -21.573 1.00 63.38 204 THR A CA 1
ATOM 1560 C C . THR A 1 204 ? 41.928 6.075 -21.973 1.00 63.38 204 THR A C 1
ATOM 1562 O O . THR A 1 204 ? 41.080 6.411 -21.140 1.00 63.38 204 THR A O 1
ATOM 1565 N N . ALA A 1 205 ? 41.685 6.047 -23.282 1.00 61.41 205 ALA A N 1
ATOM 1566 C CA . ALA A 1 205 ? 40.420 6.385 -23.910 1.00 61.41 205 ALA A CA 1
ATOM 1567 C C . ALA A 1 205 ? 39.315 5.421 -23.458 1.00 61.41 205 ALA A C 1
ATOM 1569 O O . ALA A 1 205 ? 39.414 4.207 -23.628 1.00 61.41 205 ALA A O 1
ATOM 1570 N N . LYS A 1 206 ? 38.245 5.975 -22.885 1.00 67.00 206 LYS A N 1
ATOM 1571 C CA . LYS A 1 206 ? 37.005 5.242 -22.627 1.00 67.00 206 LYS A CA 1
ATOM 1572 C C . LYS A 1 206 ? 36.170 5.279 -23.918 1.00 67.00 206 LYS A C 1
ATOM 1574 O O . LYS A 1 206 ? 35.947 6.382 -24.419 1.00 67.00 206 LYS A O 1
ATOM 1579 N N . PRO A 1 207 ? 35.732 4.134 -24.471 1.00 73.06 207 PRO A N 1
ATOM 1580 C CA . PRO A 1 207 ? 34.987 4.109 -25.726 1.00 73.06 207 PRO A CA 1
ATOM 1581 C C . PRO A 1 207 ? 33.608 4.780 -25.586 1.00 73.06 207 PRO A C 1
ATOM 1583 O O . PRO A 1 207 ? 33.027 4.776 -24.492 1.00 73.06 207 PRO A O 1
ATOM 1586 N N . PRO A 1 208 ? 33.083 5.373 -26.674 1.00 71.06 208 PRO A N 1
ATOM 1587 C CA . PRO A 1 208 ? 31.797 6.059 -26.671 1.00 71.06 208 PRO A CA 1
ATOM 1588 C C . PRO A 1 208 ? 30.632 5.073 -26.473 1.00 71.06 208 PRO A C 1
ATOM 1590 O O . PRO A 1 208 ? 30.681 3.949 -26.977 1.00 71.06 208 PRO A O 1
ATOM 1593 N N . PRO A 1 209 ? 29.561 5.476 -25.766 1.00 61.78 209 PRO A N 1
ATOM 1594 C CA . PRO A 1 209 ? 28.354 4.670 -25.673 1.00 61.78 209 PRO A CA 1
ATOM 1595 C C . PRO A 1 209 ? 27.651 4.620 -27.035 1.00 61.78 209 PRO A C 1
ATOM 1597 O O . PRO A 1 209 ? 27.311 5.647 -27.620 1.00 61.78 209 PRO A O 1
ATOM 1600 N N . VAL A 1 210 ? 27.428 3.400 -27.520 1.00 67.75 210 VAL A N 1
ATOM 1601 C CA . VAL A 1 210 ? 26.645 3.095 -28.719 1.00 67.75 210 VAL A CA 1
ATOM 1602 C C . VAL A 1 210 ? 25.212 3.599 -28.525 1.00 67.75 210 VAL A C 1
ATOM 1604 O O . VAL A 1 210 ? 24.501 3.166 -27.616 1.00 67.75 210 VAL A O 1
ATOM 1607 N N . ALA A 1 211 ? 24.793 4.531 -29.380 1.00 56.53 211 ALA A N 1
ATOM 1608 C CA . ALA A 1 211 ? 23.423 5.014 -29.453 1.00 56.53 211 ALA A CA 1
ATOM 1609 C C . ALA A 1 211 ? 22.529 3.919 -30.055 1.00 56.53 211 ALA A C 1
ATOM 1611 O O . ALA A 1 211 ? 22.498 3.715 -31.266 1.00 56.53 211 ALA A O 1
ATOM 1612 N N . GLY A 1 212 ? 21.813 3.192 -29.198 1.00 54.97 212 GLY A N 1
ATOM 1613 C CA . GLY A 1 212 ? 20.747 2.292 -29.630 1.00 54.97 212 GLY A CA 1
ATOM 1614 C C . GLY A 1 212 ? 19.515 3.080 -30.107 1.00 54.97 212 GLY A C 1
ATOM 1615 O O . GLY A 1 212 ? 19.191 4.117 -29.519 1.00 54.97 212 GLY A O 1
ATOM 1616 N N . PRO A 1 213 ? 18.800 2.614 -31.147 1.00 52.03 213 PRO A N 1
ATOM 1617 C CA . PRO A 1 213 ? 17.613 3.288 -31.659 1.00 52.03 213 PRO A CA 1
ATOM 1618 C C . PRO A 1 213 ? 16.477 3.251 -30.628 1.00 52.03 213 PRO A C 1
ATOM 1620 O O . PRO A 1 213 ? 15.930 2.201 -30.289 1.00 52.03 213 PRO A O 1
ATOM 1623 N N . SER A 1 214 ? 16.106 4.433 -30.136 1.00 48.16 214 SER A N 1
ATOM 1624 C CA . SER A 1 214 ? 14.924 4.645 -29.304 1.00 48.16 214 SER A CA 1
ATOM 1625 C C . SER A 1 214 ? 13.672 4.520 -30.171 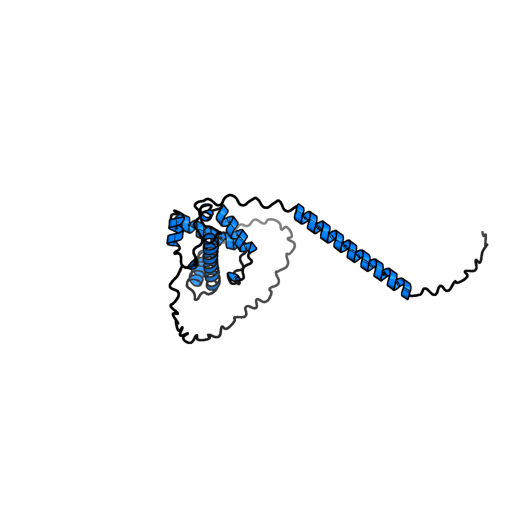1.00 48.16 214 SER A C 1
ATOM 1627 O O . SER A 1 214 ? 13.224 5.471 -30.809 1.00 48.16 214 SER A O 1
ATOM 1629 N N . HIS A 1 215 ? 13.111 3.315 -30.224 1.00 44.12 215 HIS A N 1
ATOM 1630 C CA . HIS A 1 215 ? 11.850 3.062 -30.906 1.00 44.12 215 HIS A CA 1
ATOM 1631 C C . HIS A 1 215 ? 10.676 3.374 -29.964 1.00 44.12 215 HIS A C 1
ATOM 1633 O O . HIS A 1 215 ? 10.043 2.491 -29.389 1.00 44.12 215 HIS A O 1
ATOM 1639 N N . CYS A 1 216 ? 10.380 4.662 -29.785 1.00 38.56 216 CYS A N 1
ATOM 1640 C CA . CYS A 1 216 ? 9.128 5.112 -29.181 1.00 38.56 216 CYS A CA 1
ATOM 1641 C C . CYS A 1 216 ? 8.013 5.038 -30.232 1.00 38.56 216 CYS A C 1
ATOM 1643 O O . CYS A 1 216 ? 7.655 6.038 -30.850 1.00 38.56 216 CYS A O 1
ATOM 1645 N N . GLN A 1 217 ? 7.458 3.843 -30.450 1.00 45.88 217 GLN A N 1
ATOM 1646 C CA . GLN A 1 217 ? 6.220 3.716 -31.214 1.00 45.88 217 GLN A CA 1
ATOM 1647 C C . GLN A 1 217 ? 5.065 4.357 -30.434 1.00 45.88 217 GLN A C 1
ATOM 1649 O O . GLN A 1 217 ? 4.556 3.815 -29.448 1.00 45.88 217 GLN A O 1
ATOM 1654 N N . ALA A 1 218 ? 4.650 5.535 -30.894 1.00 41.91 218 ALA A N 1
ATOM 1655 C CA . ALA A 1 218 ? 3.435 6.205 -30.472 1.00 41.91 218 ALA A CA 1
ATOM 1656 C C . ALA A 1 218 ? 2.220 5.347 -30.864 1.00 41.91 218 ALA A C 1
ATOM 1658 O O . ALA A 1 218 ? 1.787 5.319 -32.015 1.00 41.91 218 ALA A O 1
ATOM 1659 N N . ARG A 1 219 ? 1.647 4.626 -29.894 1.00 48.09 219 ARG A N 1
ATOM 1660 C CA . ARG A 1 219 ? 0.350 3.961 -30.067 1.00 48.09 219 ARG A CA 1
ATOM 1661 C C . ARG A 1 219 ? -0.745 5.017 -30.218 1.00 48.09 219 ARG A C 1
ATOM 1663 O O . ARG A 1 219 ? -1.205 5.587 -29.229 1.00 48.09 219 ARG A O 1
ATOM 1670 N N . VAL A 1 220 ? -1.215 5.208 -31.447 1.00 47.75 220 VAL A N 1
ATOM 1671 C CA . VAL A 1 220 ? -2.479 5.885 -31.759 1.00 47.75 220 VAL A CA 1
ATOM 1672 C C . VAL A 1 220 ? -3.615 5.107 -31.086 1.00 47.75 220 VAL A C 1
ATOM 1674 O O . VAL A 1 220 ? -4.020 4.031 -31.530 1.00 47.75 220 VAL A O 1
ATOM 1677 N N . ARG A 1 221 ? -4.129 5.619 -29.963 1.00 51.66 221 ARG A N 1
ATOM 1678 C CA . ARG A 1 221 ? -5.324 5.065 -29.317 1.00 51.66 221 ARG A CA 1
ATOM 1679 C C . ARG A 1 221 ? -6.565 5.523 -30.077 1.00 51.66 221 ARG A C 1
ATOM 1681 O O . ARG A 1 221 ? -7.034 6.645 -29.912 1.00 51.66 221 ARG A O 1
ATOM 1688 N N . LYS A 1 222 ? -7.118 4.602 -30.869 1.00 52.31 222 LYS A N 1
ATOM 1689 C CA . LYS A 1 222 ? -8.467 4.659 -31.443 1.00 52.31 222 LYS A CA 1
ATOM 1690 C C . LYS A 1 222 ? -9.470 4.891 -30.301 1.00 52.31 222 LYS A C 1
ATOM 1692 O O . LYS A 1 222 ? -9.676 4.011 -29.464 1.00 52.31 222 LYS A O 1
ATOM 1697 N N . ARG A 1 223 ? -10.052 6.093 -30.230 1.00 49.69 223 ARG A N 1
ATOM 1698 C CA . ARG A 1 223 ? -11.164 6.416 -29.326 1.00 49.69 223 ARG A CA 1
ATOM 1699 C C . ARG A 1 223 ? -12.346 5.517 -29.693 1.00 49.69 223 ARG A C 1
ATOM 1701 O O . ARG A 1 223 ? -13.003 5.751 -30.699 1.00 49.69 223 ARG A O 1
ATOM 1708 N N . ARG A 1 224 ? -12.610 4.478 -28.898 1.00 51.12 224 ARG A N 1
ATOM 1709 C CA . ARG A 1 224 ? -13.920 3.816 -28.897 1.00 51.12 224 ARG A CA 1
ATOM 1710 C C . ARG A 1 224 ? -14.848 4.676 -28.048 1.00 51.12 224 ARG A C 1
ATOM 1712 O O . ARG A 1 224 ? -14.611 4.835 -26.853 1.00 51.12 224 ARG A O 1
ATOM 1719 N N . SER A 1 225 ? -15.852 5.267 -28.687 1.00 51.38 225 SER A N 1
ATOM 1720 C CA . SER A 1 225 ? -16.981 5.888 -28.007 1.00 51.38 225 SER A CA 1
ATOM 1721 C C . SER A 1 225 ? -17.667 4.830 -27.141 1.00 51.38 225 SER A C 1
ATOM 1723 O O . SER A 1 225 ? -18.011 3.741 -27.601 1.00 51.38 225 SER A O 1
ATOM 1725 N N . HIS A 1 226 ? -17.816 5.122 -25.854 1.00 45.09 226 HIS A N 1
ATOM 1726 C CA . HIS A 1 226 ? -18.702 4.357 -24.992 1.00 45.09 226 HIS A CA 1
ATOM 1727 C C . HIS A 1 226 ? -20.124 4.860 -25.239 1.00 45.09 226 HIS A C 1
ATOM 1729 O O . HIS A 1 226 ? -20.434 6.004 -24.917 1.00 45.09 226 HIS A O 1
ATOM 1735 N N . GLY A 1 227 ? -20.967 4.011 -25.830 1.00 53.97 227 GLY A N 1
ATOM 1736 C CA . GLY A 1 227 ? -22.415 4.196 -25.788 1.00 53.97 227 GLY A CA 1
ATOM 1737 C C . GLY A 1 227 ? -22.940 4.102 -24.346 1.00 53.97 227 GLY A C 1
ATOM 1738 O O . GLY A 1 227 ? -22.262 3.535 -23.477 1.00 53.97 227 GLY A O 1
ATOM 1739 N N . PRO A 1 228 ? -24.124 4.668 -24.065 1.00 47.19 228 PRO A N 1
ATOM 1740 C CA . PRO A 1 228 ? -24.694 4.699 -22.726 1.00 47.19 228 PRO A CA 1
ATOM 1741 C C . PRO A 1 228 ? -25.019 3.279 -22.244 1.00 47.19 228 PRO A C 1
ATOM 1743 O O . PRO A 1 228 ? -25.807 2.556 -22.847 1.00 47.19 228 PRO A O 1
ATOM 1746 N N . ARG A 1 229 ? -24.402 2.874 -21.130 1.00 50.34 229 ARG A N 1
ATOM 1747 C CA . ARG A 1 229 ? -24.790 1.668 -20.392 1.00 50.34 229 ARG A CA 1
ATOM 1748 C C . ARG A 1 229 ? -25.982 2.007 -19.502 1.00 50.34 229 ARG A C 1
ATOM 1750 O O . ARG A 1 229 ? -25.811 2.591 -18.435 1.00 50.34 229 ARG A O 1
ATOM 1757 N N . VAL A 1 230 ? -27.170 1.629 -19.956 1.00 51.94 230 VAL A N 1
ATOM 1758 C CA . VAL A 1 230 ? -28.376 1.544 -19.129 1.00 51.94 230 VAL A CA 1
ATOM 1759 C C . VAL A 1 230 ? -28.187 0.369 -18.169 1.00 51.94 230 VAL A C 1
ATOM 1761 O O . VAL A 1 230 ? -28.009 -0.766 -18.608 1.00 51.94 230 VAL A O 1
ATOM 1764 N N . TYR A 1 231 ? -28.177 0.633 -16.864 1.00 55.91 231 TYR A N 1
ATOM 1765 C CA . TYR A 1 231 ? -28.223 -0.414 -15.845 1.00 55.91 231 TYR A CA 1
ATOM 1766 C C . TYR A 1 231 ? -29.641 -0.470 -15.281 1.00 55.91 231 TYR A C 1
ATOM 1768 O O . TYR A 1 231 ? -30.050 0.423 -14.540 1.00 55.91 231 TYR A O 1
ATOM 1776 N N . TYR A 1 232 ? -30.375 -1.524 -15.637 1.00 46.78 232 TYR A N 1
ATOM 1777 C CA . TYR A 1 232 ? -31.601 -1.919 -14.950 1.00 46.78 232 TYR A CA 1
ATOM 1778 C C . TYR A 1 232 ? -31.244 -2.400 -13.540 1.00 46.78 232 TYR A C 1
ATOM 1780 O O . TYR A 1 232 ? -30.499 -3.366 -13.369 1.00 46.78 232 TYR A O 1
ATOM 1788 N N . TRP A 1 233 ? -31.769 -1.715 -12.529 1.00 43.72 233 TRP A N 1
ATOM 1789 C CA . TRP A 1 233 ? -31.768 -2.184 -11.149 1.00 43.72 233 TRP A CA 1
ATOM 1790 C C . TRP A 1 233 ? -33.009 -3.050 -10.943 1.00 43.72 233 TRP A C 1
ATOM 1792 O O . TRP A 1 233 ? -34.097 -2.525 -10.734 1.00 43.72 233 TRP A O 1
ATOM 1802 N N . HIS A 1 234 ? -32.854 -4.373 -10.995 1.00 47.41 234 HIS A N 1
ATOM 1803 C CA . HIS A 1 234 ? -33.854 -5.268 -10.418 1.00 47.41 234 HIS A CA 1
ATOM 1804 C C . HIS A 1 234 ? -33.584 -5.400 -8.919 1.00 47.41 234 HIS A C 1
ATOM 1806 O O . HIS A 1 234 ? -32.593 -5.986 -8.483 1.00 47.41 234 HIS A O 1
ATOM 1812 N N . TRP A 1 235 ? -34.469 -4.784 -8.142 1.00 42.72 235 TRP A N 1
ATOM 1813 C CA . TRP A 1 235 ? -34.578 -4.912 -6.698 1.00 42.72 235 TRP A CA 1
ATOM 1814 C C . TRP A 1 235 ? -35.436 -6.154 -6.428 1.00 42.72 235 TRP A C 1
ATOM 1816 O O . TRP A 1 235 ? -36.642 -6.126 -6.658 1.00 42.72 235 TRP A O 1
ATOM 1826 N N . LEU A 1 236 ? -34.826 -7.265 -6.012 1.00 50.19 236 LEU A N 1
ATOM 1827 C CA . LEU A 1 236 ? -35.571 -8.380 -5.427 1.00 50.19 236 LEU A CA 1
ATOM 1828 C C . LEU A 1 236 ? -35.511 -8.242 -3.911 1.00 50.19 236 LEU A C 1
ATOM 1830 O O . LEU A 1 236 ? -34.538 -8.603 -3.251 1.00 50.19 236 LEU A O 1
ATOM 1834 N N . SER A 1 237 ? -36.579 -7.639 -3.406 1.00 47.81 237 SER A N 1
ATOM 1835 C CA . SER A 1 237 ? -37.054 -7.755 -2.039 1.00 47.81 237 SER A CA 1
ATOM 1836 C C . SER A 1 237 ? -37.360 -9.210 -1.706 1.00 47.81 237 SER A C 1
ATOM 1838 O O . SER A 1 237 ? -37.943 -9.921 -2.520 1.00 47.81 237 SER A O 1
ATOM 1840 N N . GLY A 1 238 ? -37.066 -9.604 -0.470 1.00 48.44 238 GLY A N 1
ATOM 1841 C CA . GLY A 1 238 ? -37.668 -10.781 0.142 1.00 48.44 238 GLY A CA 1
ATOM 1842 C C . GLY A 1 238 ? -36.645 -11.692 0.788 1.00 48.44 238 GLY A C 1
ATOM 1843 O O . GLY A 1 238 ? -36.109 -12.560 0.125 1.00 48.44 238 GLY A O 1
ATOM 1844 N N . PHE A 1 239 ? -36.412 -11.505 2.085 1.00 48.31 239 PHE A N 1
ATOM 1845 C CA . PHE A 1 239 ? -36.511 -12.604 3.046 1.00 48.31 239 PHE A CA 1
ATOM 1846 C C . PHE A 1 239 ? -36.718 -11.999 4.439 1.00 48.31 239 PHE A C 1
ATOM 1848 O O . PHE A 1 239 ? -35.800 -11.516 5.098 1.00 48.31 239 PHE A O 1
ATOM 1855 N N . ARG A 1 240 ? -37.995 -11.951 4.824 1.00 49.16 240 ARG A N 1
ATOM 1856 C CA . ARG A 1 240 ? -38.482 -11.778 6.190 1.00 49.16 240 ARG A CA 1
ATOM 1857 C C . ARG A 1 240 ? -38.816 -13.184 6.699 1.00 49.16 240 ARG A C 1
ATOM 1859 O O . ARG A 1 240 ? -39.683 -13.816 6.110 1.00 49.16 240 ARG A O 1
ATOM 1866 N N . GLY A 1 241 ? -38.204 -13.586 7.812 1.00 53.47 241 GLY A N 1
ATOM 1867 C CA . GLY A 1 241 ? -38.921 -14.252 8.903 1.00 53.47 241 GLY A CA 1
ATOM 1868 C C . GLY A 1 241 ? -38.666 -15.740 9.182 1.00 53.47 241 GLY A C 1
ATOM 1869 O O . GLY A 1 241 ? -38.598 -16.538 8.254 1.00 53.47 241 GLY A O 1
ATOM 1870 N N . ILE A 1 242 ? -38.748 -16.035 10.497 1.00 48.25 242 ILE A N 1
ATOM 1871 C CA . ILE A 1 242 ? -39.187 -17.291 11.152 1.00 48.25 242 ILE A CA 1
ATOM 1872 C C . ILE A 1 242 ? -38.029 -18.325 11.222 1.00 48.25 242 ILE A C 1
ATOM 1874 O O . ILE A 1 242 ? -37.553 -18.740 10.175 1.00 48.25 242 ILE A O 1
ATOM 1878 N N . ILE A 1 243 ? -37.438 -18.754 12.354 1.00 55.03 243 ILE A N 1
ATOM 1879 C CA . ILE A 1 243 ? -37.785 -18.900 13.795 1.00 55.03 243 ILE A CA 1
ATOM 1880 C C . ILE A 1 243 ? -36.548 -18.587 14.642 1.00 55.03 243 ILE A C 1
ATOM 1882 O O . ILE A 1 243 ? -35.440 -18.955 14.189 1.00 55.03 243 ILE A O 1
#

pLDDT: mean 76.38, std 18.48, range [38.56, 97.75]

Solvent-accessible surface area (backbone atoms only — not comparable to full-atom values): 15788 Å² total; per-residue (Å²): 135,87,86,84,88,82,88,75,93,74,85,79,79,80,74,83,73,80,72,60,68,70,56,58,55,52,52,55,51,51,52,55,52,49,55,54,50,50,54,48,50,55,52,51,51,54,51,50,53,54,57,70,66,48,73,76,71,75,73,78,68,81,73,62,92,79,46,45,73,73,61,98,56,66,87,72,58,52,71,69,53,57,37,58,77,58,72,51,56,74,65,58,50,50,48,55,52,49,48,37,38,49,34,38,56,74,44,61,60,61,71,89,50,55,83,89,66,48,61,65,70,40,54,51,50,26,43,52,55,47,37,68,78,36,57,72,56,64,43,33,39,92,44,52,63,53,55,49,50,38,54,52,30,49,53,52,53,39,58,47,62,70,27,50,81,35,66,90,36,72,58,5,40,53,48,51,52,50,50,60,72,63,43,73,80,78,68,80,67,75,76,80,89,68,94,71,91,71,86,84,76,89,73,81,83,78,82,81,84,82,84,72,86,82,80,79,78,80,79,81,76,80,82,76,81,79,72,88,82,84,77,85,81,83,81,83,83,85,88,84,82,89,134

Foldseek 3Di:
DDDDDDDDDDDDPPPPPPPPPVVVVVVVVVVVVVVVVVVVVVVVVVVVVVVVPPDPPPDPDPQPPQADEDDPCNVPQDPVNVCVVLVHDPVVSVVLLVLLLVLLVVLVFPLVDQPVPTDVVSLVRSLVVSCVVPVSCSSYPPSSVSSVSNNVSSVVVNVLVVPCVPCVDPSVVVNVVVCVVPPPPPPPPPPPPDDDDDDDDDDDDDDDDDDDDPPPPDPPDDDDDDDDDDDDDDDDDDDDDDD

Mean predicted aligned error: 18.46 Å

Sequence (243 aa):
MEPNRGGAASGEVATLGFASSKGQAVVQANERAQDAEDGRREAEEWLAERAAAQPSAPRPAPVAEDSIPRPDRPSKVPMAEIRRQMDVDKTEWSAIRSSGLRNLAAACAERDKSWKGQRPDRIGAAAAVLEEEHPRLKIFSSRWVTYRLLRQSFSKMRSYSSCVGDSSTHCGRQAAARRVARAPLRTSSPAPSSQQARPSRPRTAKPPPVAGPSHCQARVRKRRSHGPRVYYWHWLSGFRGII

Secondary structure (DSSP, 8-state):
--------------------HHHHHHHHHHHHHHHHHHHHHHHHHHHHHHHHTS-----PPPP-TTPBPPPS-GGGS-HHHHHHHTT--HHHHHHHHHHHHHHHHHTT--TTS-GGGS-HHHHHHHHHHHHHH-GGGGGBGGGHHHHHHHHHHHHHHHHHHHHHT-TTSHHHHHHHHHHHHTS-------------PPPPP-PPPPPPPP---------------------------------